Protein AF-A0A8T5JB22-F1 (afdb_monomer)

Sequence (188 aa):
MKCKRGAFFILYLILLVFAFGALDIMFWLNGQGKIQGALVNPGEVLKVSHSYDLFELREKVLIFESLNSVDGSYVFGTEEFTNSFREILIQKTSTDSLMNDFILEGIAIEGKPLDSVPDNLFESRLYSEDSFVLDNGNLLFSRGSIGKEIILPSGSLKKISFPVRASFEYSSDYSVTSDGINYFLEVL

Solvent-accessible surface area (backbone atoms only — not comparable to full-atom values): 10640 Å² total; per-residue (Å²): 130,72,69,63,59,54,55,54,50,52,54,50,49,51,54,50,52,51,51,52,52,51,47,51,51,50,50,48,56,59,40,55,76,59,64,71,58,54,70,45,39,65,66,63,58,54,48,53,54,52,52,48,56,53,45,54,55,50,49,54,51,47,50,53,58,21,50,66,68,36,61,87,81,36,59,86,85,37,70,68,29,52,53,51,29,50,53,45,37,47,52,53,45,68,67,34,63,68,54,34,49,62,59,59,57,48,30,17,60,97,84,36,75,60,95,66,83,60,95,52,43,54,54,69,49,34,52,29,71,90,37,56,44,82,53,98,74,26,47,35,35,40,43,37,72,48,26,33,52,43,76,30,54,34,77,51,90,88,50,94,67,68,71,44,74,46,71,47,76,46,67,52,38,37,38,37,39,66,82,86,85,53,78,47,81,44,79,109

Structure (mmCIF, N/CA/C/O backbone):
data_AF-A0A8T5JB22-F1
#
_entry.id   AF-A0A8T5JB22-F1
#
loop_
_atom_site.group_PDB
_atom_site.id
_atom_site.type_symbol
_atom_site.label_atom_id
_atom_site.label_alt_id
_atom_site.label_comp_id
_atom_site.label_asym_id
_atom_site.label_entity_id
_atom_site.label_seq_id
_atom_site.pdbx_PDB_ins_code
_atom_site.Cartn_x
_atom_site.Cartn_y
_atom_site.Cartn_z
_atom_site.occupancy
_atom_site.B_iso_or_equiv
_atom_site.auth_seq_id
_atom_site.auth_comp_id
_atom_site.auth_asym_id
_atom_site.auth_atom_id
_atom_site.pdbx_PDB_model_num
ATOM 1 N N . MET A 1 1 ? 47.284 -17.607 -74.154 1.00 52.88 1 MET A N 1
ATOM 2 C CA . MET A 1 1 ? 47.092 -16.703 -72.988 1.00 52.88 1 MET A CA 1
ATOM 3 C C . MET A 1 1 ? 45.625 -16.631 -72.504 1.00 52.88 1 MET A C 1
ATOM 5 O O . MET A 1 1 ? 45.200 -15.579 -72.043 1.00 52.88 1 MET A O 1
ATOM 9 N N . LYS A 1 2 ? 44.835 -17.722 -72.558 1.00 53.25 2 LYS A N 1
ATOM 10 C CA . LYS A 1 2 ? 43.399 -17.691 -72.189 1.00 53.25 2 LYS A CA 1
ATOM 11 C C . LYS A 1 2 ? 43.130 -17.983 -70.696 1.00 53.25 2 LYS A C 1
ATOM 13 O O . LYS A 1 2 ? 42.265 -17.342 -70.119 1.00 53.25 2 LYS A O 1
ATOM 18 N N . CYS A 1 3 ? 43.942 -18.816 -70.031 1.00 59.25 3 CYS A N 1
ATOM 19 C CA . CYS A 1 3 ? 43.785 -19.122 -68.594 1.00 59.25 3 CYS A CA 1
ATOM 20 C C . CYS A 1 3 ? 44.170 -17.979 -67.639 1.00 59.25 3 CYS A C 1
ATOM 22 O O . CYS A 1 3 ? 43.606 -17.879 -66.555 1.00 59.25 3 CYS A O 1
ATOM 24 N N . LYS A 1 4 ? 45.092 -17.084 -68.031 1.00 62.78 4 LYS A N 1
ATOM 25 C CA . LYS A 1 4 ? 45.544 -15.987 -67.152 1.00 62.78 4 LYS A CA 1
ATOM 26 C C . LYS A 1 4 ? 44.414 -14.995 -66.844 1.00 62.78 4 LYS A C 1
ATOM 28 O O . LYS A 1 4 ? 44.294 -14.555 -65.712 1.00 62.78 4 LYS A O 1
ATOM 33 N N . ARG A 1 5 ? 43.548 -14.698 -67.823 1.00 64.38 5 ARG A N 1
ATOM 34 C CA . ARG A 1 5 ? 42.413 -13.768 -67.653 1.00 64.38 5 ARG A CA 1
ATOM 35 C C . ARG A 1 5 ? 41.340 -14.310 -66.701 1.00 64.38 5 ARG A C 1
ATOM 37 O O . ARG A 1 5 ? 40.803 -13.544 -65.913 1.00 64.38 5 ARG A O 1
ATOM 44 N N . GLY A 1 6 ? 41.081 -15.620 -66.731 1.00 70.25 6 GLY A N 1
ATOM 45 C CA . GLY A 1 6 ? 40.154 -16.274 -65.800 1.00 70.25 6 GLY A CA 1
ATOM 46 C C . GLY A 1 6 ? 40.659 -16.262 -64.356 1.00 70.25 6 GLY A C 1
ATOM 47 O O . GLY A 1 6 ? 39.891 -15.973 -63.449 1.00 70.25 6 GLY A O 1
ATOM 48 N N . ALA A 1 7 ? 41.964 -16.472 -64.146 1.00 74.19 7 ALA A N 1
ATOM 49 C CA . ALA A 1 7 ? 42.571 -16.383 -62.816 1.00 74.19 7 ALA A CA 1
ATOM 50 C C . ALA A 1 7 ? 42.467 -14.967 -62.214 1.00 74.19 7 ALA A C 1
ATOM 52 O O . ALA A 1 7 ? 42.147 -14.827 -61.037 1.00 74.19 7 ALA A O 1
ATOM 53 N N . PHE A 1 8 ? 42.654 -13.917 -63.026 1.00 77.94 8 PHE A N 1
ATOM 54 C CA . PHE A 1 8 ? 42.431 -12.531 -62.589 1.00 77.94 8 PHE A CA 1
ATOM 55 C C . PHE A 1 8 ? 40.963 -12.249 -62.248 1.00 77.94 8 PHE A C 1
ATOM 57 O O . PHE A 1 8 ? 40.688 -11.558 -61.271 1.00 77.94 8 PHE A O 1
ATOM 64 N N . PHE A 1 9 ? 40.021 -12.802 -63.016 1.00 82.00 9 PHE A N 1
ATOM 65 C CA . PHE A 1 9 ? 38.594 -12.635 -62.743 1.00 82.00 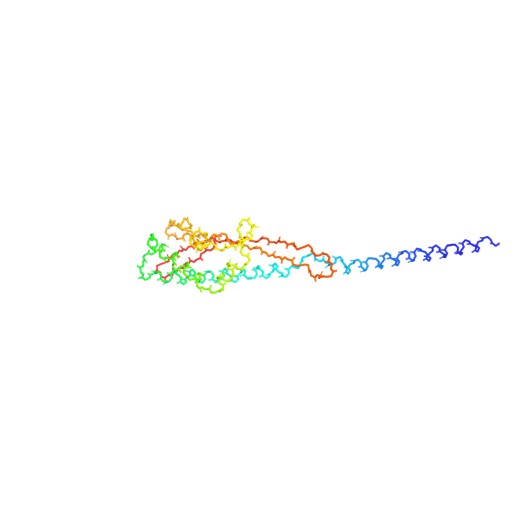9 PHE A CA 1
ATOM 66 C C . PHE A 1 9 ? 38.166 -13.339 -61.448 1.00 82.00 9 PHE A C 1
ATOM 68 O O . PHE A 1 9 ? 37.423 -12.767 -60.658 1.00 82.00 9 PHE A O 1
ATOM 75 N N . ILE A 1 10 ? 38.688 -14.542 -61.186 1.00 84.06 10 ILE A N 1
ATOM 76 C CA . ILE A 1 10 ? 38.443 -15.278 -59.936 1.00 84.06 10 ILE A CA 1
ATOM 77 C C . ILE A 1 10 ? 39.017 -14.513 -58.738 1.00 84.06 10 ILE A C 1
ATOM 79 O O . ILE A 1 10 ? 38.334 -14.368 -57.729 1.00 84.06 10 ILE A O 1
ATOM 83 N N . LEU A 1 11 ? 40.233 -13.969 -58.856 1.00 85.56 11 LEU A N 1
ATOM 84 C CA . LEU A 1 11 ? 40.838 -13.150 -57.801 1.00 85.56 11 LEU A CA 1
ATOM 85 C C . LEU A 1 11 ? 39.988 -11.905 -57.493 1.00 85.56 11 LEU A C 1
ATOM 87 O O . LEU A 1 11 ? 39.764 -11.575 -56.330 1.00 85.56 11 LEU A O 1
ATOM 91 N N . TYR A 1 12 ? 39.485 -11.237 -58.534 1.00 87.00 12 TYR A N 1
ATOM 92 C CA . TYR A 1 12 ? 38.610 -10.075 -58.390 1.00 87.00 12 TYR A CA 1
ATOM 93 C C . TYR A 1 12 ? 37.274 -10.439 -57.730 1.00 87.00 12 TYR A C 1
ATOM 95 O O . TYR A 1 12 ? 36.816 -9.732 -56.836 1.00 87.00 12 TYR A O 1
ATOM 103 N N . LEU A 1 13 ? 36.682 -11.572 -58.118 1.00 87.62 13 LEU A N 1
ATOM 104 C CA . LEU A 1 13 ? 35.447 -12.077 -57.523 1.00 87.62 13 LEU A CA 1
ATOM 105 C C . LEU A 1 13 ? 35.629 -12.386 -56.029 1.00 87.62 13 LEU A C 1
ATOM 107 O O . LEU A 1 13 ? 34.787 -12.006 -55.223 1.00 87.62 13 LEU A O 1
ATOM 111 N N . ILE A 1 14 ? 36.745 -13.016 -55.650 1.00 90.06 14 ILE A N 1
ATOM 112 C CA . ILE A 1 14 ? 37.074 -13.304 -54.247 1.00 90.06 14 ILE A CA 1
ATOM 113 C C . ILE A 1 14 ? 37.196 -12.001 -53.450 1.00 90.06 14 ILE A C 1
ATOM 115 O O . ILE A 1 14 ? 36.582 -11.877 -52.394 1.00 90.06 14 ILE A O 1
ATOM 119 N N . LEU A 1 15 ? 37.928 -11.008 -53.966 1.00 91.12 15 LEU A N 1
ATOM 120 C CA . LEU A 1 15 ? 38.064 -9.701 -53.311 1.00 91.12 15 LEU A CA 1
ATOM 121 C C . LEU A 1 15 ? 36.716 -8.999 -53.123 1.00 91.12 15 LEU A C 1
ATOM 123 O O . LEU A 1 15 ? 36.469 -8.408 -52.075 1.00 91.12 15 LEU A O 1
ATOM 127 N N . LEU A 1 16 ? 35.837 -9.093 -54.117 1.00 91.31 16 LEU A N 1
ATOM 128 C CA . LEU A 1 16 ? 34.505 -8.506 -54.071 1.00 91.31 16 LEU A CA 1
ATOM 129 C C . LEU A 1 16 ? 33.623 -9.210 -53.027 1.00 91.31 16 LEU A C 1
ATOM 131 O O . LEU A 1 16 ? 32.984 -8.536 -52.226 1.00 91.31 16 LEU A O 1
ATOM 135 N N . VAL A 1 17 ? 33.660 -10.544 -52.949 1.00 92.31 17 VAL A N 1
ATOM 136 C CA . VAL A 1 17 ? 32.965 -11.312 -51.898 1.00 92.31 17 VAL A CA 1
ATOM 137 C C . VAL A 1 17 ? 33.491 -10.959 -50.504 1.00 92.31 17 VAL A C 1
ATOM 139 O O . VAL A 1 17 ? 32.694 -10.755 -49.590 1.00 92.31 17 VAL A O 1
ATOM 142 N N . PHE A 1 18 ? 34.809 -10.811 -50.335 1.00 93.19 18 PHE A N 1
ATOM 143 C CA . PHE A 1 18 ? 35.391 -10.348 -49.071 1.00 93.19 18 PHE A CA 1
ATOM 144 C C . PHE A 1 18 ? 34.945 -8.926 -48.711 1.00 93.19 18 PHE A C 1
ATOM 146 O O . PHE A 1 18 ? 34.663 -8.662 -47.544 1.00 93.19 18 PHE A O 1
ATOM 153 N N . ALA A 1 19 ? 34.841 -8.023 -49.689 1.00 92.75 19 ALA A N 1
ATOM 154 C CA . ALA A 1 19 ? 34.368 -6.661 -49.460 1.00 92.75 19 ALA A CA 1
ATOM 155 C C . ALA A 1 19 ? 32.900 -6.629 -49.006 1.00 92.75 19 ALA A C 1
ATOM 157 O O . ALA A 1 19 ? 32.576 -5.922 -48.053 1.00 92.75 19 ALA A O 1
ATOM 158 N N . PHE A 1 20 ? 32.027 -7.429 -49.629 1.00 91.44 20 PHE A N 1
ATOM 159 C CA . PHE A 1 20 ? 30.631 -7.552 -49.199 1.00 91.44 20 PHE A CA 1
ATOM 160 C C . PHE A 1 20 ? 30.507 -8.203 -47.818 1.00 91.44 20 PHE A C 1
ATOM 162 O O . PHE A 1 20 ? 29.806 -7.670 -46.964 1.00 91.44 20 PHE A O 1
ATOM 169 N N . GLY A 1 21 ? 31.261 -9.273 -47.545 1.00 89.81 21 GLY A N 1
ATOM 170 C CA . GLY A 1 21 ? 31.279 -9.899 -46.219 1.00 89.81 21 GLY A CA 1
ATOM 171 C C . GLY A 1 21 ? 31.783 -8.959 -45.117 1.00 89.81 21 GLY A C 1
ATOM 172 O O . GLY A 1 21 ? 31.222 -8.925 -44.025 1.00 89.81 21 GLY A O 1
ATOM 173 N N . ALA A 1 22 ? 32.802 -8.142 -45.400 1.00 89.25 22 ALA A N 1
ATOM 174 C CA . ALA A 1 22 ? 33.297 -7.136 -44.462 1.00 89.25 22 ALA A CA 1
ATOM 175 C C . ALA A 1 22 ? 32.270 -6.021 -44.208 1.00 89.25 22 ALA A C 1
ATOM 177 O O . ALA A 1 22 ? 32.121 -5.581 -43.066 1.00 89.25 22 ALA A O 1
ATOM 178 N N . LEU A 1 23 ? 31.541 -5.588 -45.243 1.00 88.25 23 LEU A N 1
ATOM 179 C CA . LEU A 1 23 ? 30.443 -4.631 -45.100 1.00 88.25 23 LEU A CA 1
ATOM 180 C C . LEU A 1 23 ? 29.315 -5.200 -44.237 1.00 88.25 23 LEU A C 1
ATOM 182 O O . LEU A 1 23 ? 28.874 -4.510 -43.323 1.00 88.25 23 LEU A O 1
ATOM 186 N N . ASP A 1 24 ? 28.899 -6.449 -44.451 1.00 83.88 24 ASP A N 1
ATOM 187 C CA . ASP A 1 24 ? 27.852 -7.090 -43.645 1.00 83.88 24 ASP A CA 1
ATOM 188 C C . ASP A 1 24 ? 28.261 -7.227 -42.176 1.00 83.88 24 ASP A C 1
ATOM 190 O O . ASP A 1 24 ? 27.476 -6.907 -41.283 1.00 83.88 24 ASP A O 1
ATOM 194 N N . ILE A 1 25 ? 29.512 -7.613 -41.901 1.00 83.06 25 ILE A N 1
ATOM 195 C CA . ILE A 1 25 ? 30.049 -7.662 -40.533 1.00 83.06 25 ILE A CA 1
ATOM 196 C C . ILE A 1 25 ? 30.083 -6.256 -39.920 1.00 83.06 25 ILE A C 1
ATOM 198 O O . ILE A 1 25 ? 29.711 -6.082 -38.761 1.00 83.06 25 ILE A O 1
ATOM 202 N N . MET A 1 26 ? 30.477 -5.235 -40.684 1.00 82.56 26 MET A N 1
ATOM 203 C CA . MET A 1 26 ? 30.474 -3.845 -40.222 1.00 82.56 26 MET A CA 1
ATOM 204 C C . MET A 1 26 ? 29.053 -3.354 -39.920 1.00 82.56 26 MET A C 1
ATOM 206 O O . MET A 1 26 ? 28.835 -2.715 -38.889 1.00 82.56 26 MET A O 1
ATOM 210 N N . PHE A 1 27 ? 28.075 -3.672 -40.771 1.00 79.69 27 PHE A N 1
ATOM 211 C CA . PHE A 1 27 ? 26.665 -3.368 -40.535 1.00 79.69 27 PHE A CA 1
ATOM 212 C C . PHE A 1 27 ? 26.118 -4.121 -39.326 1.00 79.69 27 PHE A C 1
ATOM 214 O O . PHE A 1 27 ? 25.398 -3.525 -38.529 1.00 79.69 27 PHE A O 1
ATOM 221 N N . TRP A 1 28 ? 26.491 -5.385 -39.145 1.00 73.00 28 TRP A N 1
ATOM 222 C CA . TRP A 1 28 ? 26.080 -6.196 -38.005 1.00 73.00 28 TRP A CA 1
ATOM 223 C C . TRP A 1 28 ? 26.673 -5.680 -36.687 1.00 73.00 28 TRP A C 1
ATOM 225 O O . TRP A 1 28 ? 25.929 -5.475 -35.730 1.00 73.00 28 TRP A O 1
ATOM 235 N N . LEU A 1 29 ? 27.971 -5.358 -36.647 1.00 76.12 29 LEU A N 1
ATOM 236 C CA . LEU A 1 29 ? 28.637 -4.778 -35.471 1.00 76.12 29 LEU A CA 1
ATOM 237 C C . LEU A 1 29 ? 28.079 -3.389 -35.125 1.00 76.12 29 LEU A C 1
ATOM 239 O O . LEU A 1 29 ? 27.784 -3.095 -33.966 1.00 76.12 29 LEU A O 1
ATOM 243 N N . ASN A 1 30 ? 27.876 -2.537 -36.133 1.00 71.56 30 ASN A N 1
ATOM 244 C CA . ASN A 1 30 ? 27.291 -1.206 -35.946 1.00 71.56 30 ASN A CA 1
ATOM 245 C C . ASN A 1 30 ? 25.782 -1.282 -35.630 1.00 71.56 30 ASN A C 1
ATOM 247 O O . ASN A 1 30 ? 25.221 -0.378 -35.011 1.00 71.56 30 ASN A O 1
ATOM 251 N N . GLY A 1 31 ? 25.127 -2.366 -36.050 1.00 58.56 31 GLY A N 1
ATOM 252 C CA . GLY A 1 31 ? 23.745 -2.708 -35.746 1.00 58.56 31 GLY A CA 1
ATOM 253 C C . GLY A 1 31 ? 23.582 -3.151 -34.298 1.00 58.56 31 GLY A C 1
ATOM 254 O O . GLY A 1 31 ? 22.763 -2.573 -33.594 1.00 58.56 31 GLY A O 1
ATOM 255 N N . GLN A 1 32 ? 24.398 -4.085 -33.801 1.00 56.31 32 GLN A N 1
ATOM 256 C CA . GLN A 1 32 ? 24.327 -4.543 -32.408 1.00 56.31 32 GLN A CA 1
ATOM 257 C C . GLN A 1 32 ? 24.517 -3.398 -31.404 1.00 56.31 32 GLN A C 1
ATOM 259 O O . GLN A 1 32 ? 23.731 -3.280 -30.463 1.00 56.31 32 GLN A O 1
ATOM 264 N N . GLY A 1 33 ? 25.461 -2.484 -31.659 1.00 52.88 33 GLY A N 1
ATOM 265 C CA . GLY A 1 33 ? 25.654 -1.293 -30.821 1.00 52.88 33 GLY A CA 1
ATOM 266 C C . GLY A 1 33 ? 24.484 -0.295 -30.849 1.00 52.88 33 GLY A C 1
ATOM 267 O O . GLY A 1 33 ? 24.378 0.555 -29.970 1.00 52.88 33 GLY A O 1
ATOM 268 N N . LYS A 1 34 ? 23.586 -0.382 -31.842 1.00 51.84 34 LYS A N 1
ATOM 269 C CA . LYS A 1 34 ? 22.406 0.491 -31.995 1.00 51.84 34 LYS A CA 1
ATOM 270 C C . LYS A 1 34 ? 21.079 -0.196 -31.653 1.00 51.84 34 LYS A C 1
ATOM 272 O O . LYS A 1 34 ? 20.116 0.527 -31.398 1.00 51.84 34 LYS A O 1
ATOM 277 N N . ILE A 1 35 ? 21.028 -1.531 -31.673 1.00 48.91 35 ILE A N 1
ATOM 278 C CA . ILE A 1 35 ? 19.847 -2.371 -31.397 1.00 48.91 35 ILE A CA 1
ATOM 279 C C . ILE A 1 35 ? 19.707 -2.663 -29.893 1.00 48.91 35 ILE A C 1
ATOM 281 O O . ILE A 1 35 ? 18.599 -2.893 -29.427 1.00 48.91 35 ILE A O 1
ATOM 285 N N . GLN A 1 36 ? 20.772 -2.513 -29.094 1.00 47.88 36 GLN A N 1
ATOM 286 C CA . GLN A 1 36 ? 20.681 -2.473 -27.621 1.00 47.88 36 GLN A CA 1
ATOM 287 C C . GLN A 1 36 ? 20.032 -1.190 -27.065 1.00 47.88 36 GLN A C 1
ATOM 289 O O . GLN A 1 36 ? 20.094 -0.917 -25.868 1.00 47.88 36 GLN A O 1
ATOM 294 N N . GLY A 1 37 ? 19.394 -0.381 -27.913 1.00 51.28 37 GLY A N 1
ATOM 295 C CA . GLY A 1 37 ? 18.507 0.669 -27.444 1.00 51.28 37 GLY A CA 1
ATOM 296 C C . GLY A 1 37 ? 17.241 0.025 -26.907 1.00 51.28 37 GLY A C 1
ATOM 297 O O . GLY A 1 37 ? 16.265 -0.081 -27.643 1.00 51.28 37 GLY A O 1
ATOM 298 N N . ALA A 1 38 ? 17.245 -0.401 -25.642 1.00 52.69 38 ALA A N 1
ATOM 299 C CA . ALA A 1 38 ? 15.993 -0.539 -24.919 1.00 52.69 38 ALA A CA 1
ATOM 300 C C . ALA A 1 38 ? 15.226 0.772 -25.154 1.00 52.69 38 ALA A C 1
ATOM 302 O O . ALA A 1 38 ? 15.716 1.854 -24.815 1.00 52.69 38 ALA A O 1
ATOM 303 N N . LEU A 1 39 ? 14.073 0.685 -25.829 1.00 59.12 39 LEU A N 1
ATOM 304 C CA . LEU A 1 39 ? 13.223 1.840 -26.150 1.00 59.12 39 LEU A CA 1
ATOM 305 C C . LEU A 1 39 ? 12.835 2.620 -24.882 1.00 59.12 39 LEU A C 1
ATOM 307 O O . LEU A 1 39 ? 12.436 3.778 -24.953 1.00 59.12 39 LEU A O 1
ATOM 311 N N . VAL A 1 40 ? 12.997 1.969 -23.731 1.00 62.31 40 VAL A N 1
ATOM 312 C CA . VAL A 1 40 ? 12.509 2.345 -22.423 1.00 62.31 40 VAL A CA 1
ATOM 313 C C . VAL A 1 40 ? 13.559 1.958 -21.374 1.00 62.31 40 VAL A C 1
ATOM 315 O O . VAL A 1 40 ? 14.109 0.858 -21.442 1.00 62.31 40 VAL A O 1
ATOM 318 N N . ASN A 1 41 ? 13.869 2.842 -20.422 1.00 66.44 41 ASN A N 1
ATOM 319 C CA . ASN A 1 41 ? 14.793 2.539 -19.326 1.00 66.44 41 ASN A CA 1
ATOM 320 C C . ASN A 1 41 ? 14.117 1.634 -18.267 1.00 66.44 41 ASN A C 1
ATOM 322 O O . ASN A 1 41 ? 13.201 2.103 -17.590 1.00 66.44 41 ASN A O 1
ATOM 326 N N . PRO A 1 42 ? 14.567 0.377 -18.059 1.00 69.69 42 PRO A N 1
ATOM 327 C CA . PRO A 1 42 ? 13.972 -0.519 -17.062 1.00 69.69 42 PRO A CA 1
ATOM 328 C C . PRO A 1 42 ? 14.225 -0.068 -15.616 1.00 69.69 42 PRO A C 1
ATOM 330 O O . PRO A 1 42 ? 13.514 -0.495 -14.710 1.00 69.69 42 PRO A O 1
ATOM 333 N N . GLY A 1 43 ? 15.213 0.805 -15.383 1.00 74.56 43 GLY A N 1
ATOM 334 C CA . GLY A 1 43 ? 15.541 1.298 -14.047 1.00 74.56 43 GLY A CA 1
ATOM 335 C C . GLY A 1 43 ? 14.398 2.064 -13.382 1.00 74.56 43 GLY A C 1
ATOM 336 O O . GLY A 1 43 ? 14.233 1.957 -12.174 1.00 74.56 43 GLY A O 1
ATOM 337 N N . GLU A 1 44 ? 13.577 2.783 -14.150 1.00 74.19 44 GLU A N 1
ATOM 338 C CA . GLU A 1 44 ? 12.436 3.520 -13.589 1.00 74.19 44 GLU A CA 1
ATOM 339 C C . GLU A 1 44 ? 11.321 2.577 -13.111 1.00 74.19 44 GLU A C 1
ATOM 341 O O . GLU A 1 44 ? 10.741 2.804 -12.056 1.00 74.19 44 GLU A O 1
ATOM 346 N N . VAL A 1 45 ? 11.090 1.458 -13.807 1.00 77.38 45 VAL A N 1
ATOM 347 C CA . VAL A 1 45 ? 10.141 0.422 -13.357 1.00 77.38 45 VAL A CA 1
ATOM 348 C C . VAL A 1 45 ? 10.615 -0.224 -12.053 1.00 77.38 45 VAL A C 1
ATOM 350 O O . VAL A 1 45 ? 9.832 -0.400 -11.121 1.00 77.38 45 VAL A O 1
ATOM 353 N N . LEU A 1 46 ? 11.911 -0.541 -11.961 1.00 81.50 46 LEU A N 1
ATOM 354 C CA . LEU A 1 46 ? 12.497 -1.138 -10.758 1.00 81.50 46 LEU A CA 1
ATOM 355 C C . LEU A 1 46 ? 12.434 -0.199 -9.549 1.00 81.50 46 LEU A C 1
ATOM 357 O O . LEU A 1 46 ? 12.206 -0.664 -8.436 1.00 81.50 46 LEU A O 1
ATOM 361 N N . LYS A 1 47 ? 12.605 1.113 -9.755 1.00 83.19 47 LYS A N 1
ATOM 362 C CA . LYS A 1 47 ? 12.450 2.105 -8.684 1.00 83.19 47 LYS A CA 1
ATOM 363 C C . LYS A 1 47 ? 11.033 2.114 -8.129 1.00 83.19 47 LYS A C 1
ATOM 365 O O . LYS A 1 47 ? 10.886 2.057 -6.917 1.00 83.19 47 LYS A O 1
ATOM 370 N N . VAL A 1 48 ? 10.011 2.142 -8.990 1.00 81.38 48 VAL A N 1
ATOM 371 C CA . VAL A 1 48 ? 8.614 2.134 -8.525 1.00 81.38 48 VAL A CA 1
ATOM 372 C C . VAL A 1 48 ? 8.293 0.845 -7.775 1.00 81.38 48 VAL A C 1
ATOM 374 O O . VAL A 1 48 ? 7.697 0.913 -6.706 1.00 81.38 48 VAL A O 1
ATOM 377 N N . SER A 1 49 ? 8.759 -0.306 -8.271 1.00 82.62 49 SER A N 1
ATOM 378 C CA . SER A 1 49 ? 8.621 -1.579 -7.551 1.00 82.62 49 SER A CA 1
ATOM 379 C C . SER A 1 49 ? 9.262 -1.523 -6.162 1.00 82.62 49 SER A C 1
ATOM 381 O O . SER A 1 49 ? 8.642 -1.929 -5.190 1.00 82.62 49 SER A O 1
ATOM 383 N N . HIS A 1 50 ? 10.478 -0.985 -6.047 1.00 86.00 50 HIS A N 1
ATOM 384 C CA . HIS A 1 50 ? 11.152 -0.888 -4.755 1.00 86.00 50 HIS A CA 1
ATOM 385 C C . HIS A 1 50 ? 10.460 0.092 -3.798 1.00 86.00 50 HIS A C 1
ATOM 387 O O . HIS A 1 50 ? 10.323 -0.191 -2.610 1.00 86.00 50 HIS A O 1
ATOM 393 N N . SER A 1 51 ? 10.003 1.239 -4.308 1.00 86.94 51 SER A N 1
ATOM 394 C CA . SER A 1 51 ? 9.224 2.199 -3.523 1.00 86.94 51 SER A CA 1
ATOM 395 C C . SER A 1 51 ? 7.913 1.590 -3.028 1.00 86.94 51 SER A C 1
ATOM 397 O O . SER A 1 51 ? 7.505 1.872 -1.906 1.00 86.94 51 SER A O 1
ATOM 399 N N . TYR A 1 52 ? 7.287 0.728 -3.832 1.00 88.25 52 TYR A N 1
ATOM 400 C CA . TYR A 1 52 ? 6.095 -0.005 -3.429 1.00 88.25 52 TYR A CA 1
ATOM 401 C C . TYR A 1 52 ? 6.369 -0.986 -2.280 1.00 88.25 52 TYR A C 1
ATOM 403 O O . TYR A 1 52 ? 5.634 -0.984 -1.297 1.00 88.25 52 TYR A O 1
ATOM 411 N N . ASP A 1 53 ? 7.464 -1.748 -2.336 1.00 89.12 53 ASP A N 1
ATOM 412 C CA . ASP A 1 53 ? 7.839 -2.657 -1.242 1.00 89.12 53 ASP A CA 1
ATOM 413 C C . ASP A 1 53 ? 8.052 -1.894 0.081 1.00 89.12 53 ASP A C 1
ATOM 415 O O . ASP A 1 53 ? 7.640 -2.333 1.158 1.00 89.12 53 ASP A O 1
ATOM 419 N N . LEU A 1 54 ? 8.693 -0.721 0.010 1.00 90.62 54 LEU A N 1
ATOM 420 C CA . LEU A 1 54 ? 8.887 0.153 1.170 1.00 90.62 54 LEU A CA 1
ATOM 421 C C . LEU A 1 54 ? 7.558 0.702 1.699 1.00 90.62 54 LEU A C 1
ATOM 423 O O . LEU A 1 54 ? 7.365 0.763 2.917 1.00 90.62 54 LEU A O 1
ATOM 427 N N . PHE A 1 55 ? 6.652 1.073 0.795 1.00 92.25 55 PHE A N 1
ATOM 428 C CA . PHE A 1 55 ? 5.305 1.512 1.131 1.00 92.25 55 PHE A CA 1
ATOM 429 C C . PHE A 1 55 ? 4.525 0.413 1.863 1.00 92.25 55 PHE A C 1
ATOM 431 O O . PHE A 1 55 ? 4.017 0.674 2.950 1.00 92.25 55 PHE A O 1
ATOM 438 N N . GLU A 1 56 ? 4.502 -0.825 1.358 1.00 91.31 56 GLU A N 1
ATOM 439 C CA . GLU A 1 56 ? 3.801 -1.938 2.019 1.00 91.31 56 GLU A CA 1
ATOM 440 C C . GLU A 1 56 ? 4.345 -2.224 3.425 1.00 91.31 56 GLU A C 1
ATOM 442 O O . GLU A 1 56 ? 3.590 -2.506 4.359 1.00 91.31 56 GLU A O 1
ATOM 447 N N . LEU A 1 57 ? 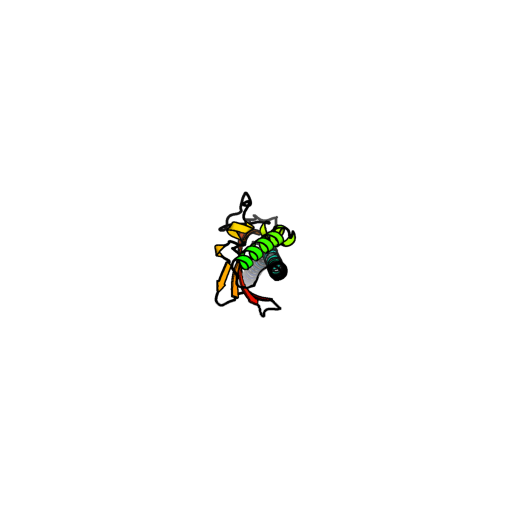5.669 -2.173 3.596 1.00 93.38 57 LEU A N 1
ATOM 448 C CA . LEU A 1 57 ? 6.286 -2.363 4.908 1.00 93.38 57 LEU A CA 1
ATOM 449 C C . LEU A 1 57 ? 5.866 -1.259 5.878 1.00 93.38 57 LEU A C 1
ATOM 451 O O . LEU A 1 57 ? 5.552 -1.546 7.037 1.00 93.38 57 LEU A O 1
ATOM 455 N N . ARG A 1 58 ? 5.842 -0.004 5.417 1.00 94.69 58 ARG A N 1
ATOM 456 C CA . ARG A 1 58 ? 5.423 1.129 6.244 1.00 94.69 58 ARG A CA 1
ATOM 457 C C . ARG A 1 58 ? 3.933 1.060 6.570 1.00 94.69 58 ARG A C 1
ATOM 459 O O . ARG A 1 58 ? 3.575 1.285 7.723 1.00 94.69 58 ARG A O 1
ATOM 466 N N . GLU A 1 59 ? 3.099 0.673 5.611 1.00 94.38 59 GLU A N 1
ATOM 467 C CA . GLU A 1 59 ? 1.662 0.456 5.789 1.00 94.38 59 GLU A CA 1
ATOM 468 C C . GLU A 1 59 ? 1.386 -0.553 6.908 1.00 94.38 59 GLU A C 1
ATOM 470 O O . GLU A 1 59 ? 0.668 -0.242 7.857 1.00 94.38 59 GLU A O 1
ATOM 475 N N . LYS A 1 60 ? 2.042 -1.720 6.874 1.00 94.81 60 LYS A N 1
ATOM 476 C CA . LYS A 1 60 ? 1.912 -2.748 7.922 1.00 94.81 60 LYS A CA 1
ATOM 477 C C . LYS A 1 60 ? 2.273 -2.211 9.305 1.00 94.81 60 LYS A C 1
ATOM 479 O O . LYS A 1 60 ? 1.571 -2.486 10.275 1.00 94.81 60 LYS A O 1
ATOM 484 N N . VAL A 1 61 ? 3.346 -1.425 9.406 1.00 94.88 61 VAL A N 1
ATOM 485 C CA . VAL A 1 61 ? 3.741 -0.788 10.673 1.00 94.88 61 VAL A CA 1
ATOM 486 C C . VAL A 1 61 ? 2.654 0.167 11.162 1.00 94.88 61 VAL A C 1
ATOM 488 O O . VAL A 1 61 ? 2.268 0.093 12.327 1.00 94.88 61 VAL A O 1
ATOM 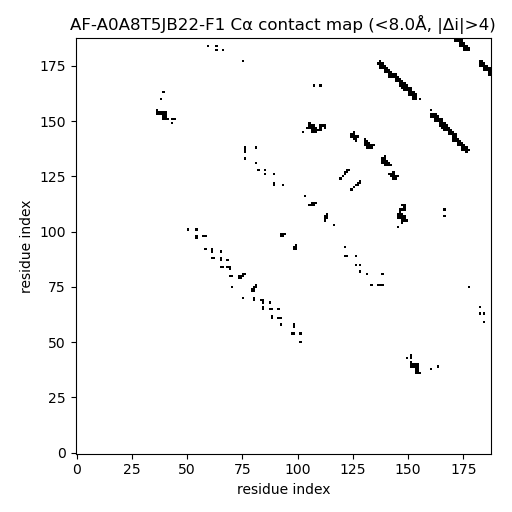491 N N . LEU A 1 62 ? 2.119 1.019 10.285 1.00 95.00 62 LEU A N 1
ATOM 492 C CA . LEU A 1 62 ? 1.057 1.957 10.652 1.00 95.00 62 LEU A CA 1
ATOM 493 C C . LEU A 1 62 ? -0.238 1.245 11.050 1.00 95.00 62 LEU A C 1
ATOM 495 O O . LEU A 1 62 ? -0.902 1.698 11.983 1.00 95.00 62 LEU A O 1
ATOM 499 N N . ILE A 1 63 ? -0.570 0.119 10.415 1.00 95.00 63 ILE A N 1
ATOM 500 C CA . ILE A 1 63 ? -1.690 -0.740 10.817 1.00 95.00 63 ILE A CA 1
ATOM 501 C C . ILE A 1 63 ? -1.500 -1.207 12.263 1.00 95.00 63 ILE A C 1
ATOM 503 O O . ILE A 1 63 ? -2.366 -0.955 13.100 1.00 95.00 63 ILE A O 1
ATOM 507 N N . PHE A 1 64 ? -0.350 -1.799 12.598 1.00 94.06 64 PHE A N 1
ATOM 508 C CA . PHE A 1 64 ? -0.071 -2.241 13.968 1.00 94.06 64 PHE A CA 1
ATOM 509 C C . PHE A 1 64 ? -0.087 -1.093 14.977 1.00 94.06 64 PHE A C 1
ATOM 511 O O . PHE A 1 64 ? -0.689 -1.202 16.045 1.00 94.06 64 PHE A O 1
ATOM 518 N N . GLU A 1 65 ? 0.546 0.031 14.645 1.00 94.19 65 GLU A N 1
ATOM 519 C CA . GLU A 1 65 ? 0.528 1.208 15.507 1.00 94.19 65 GLU A CA 1
ATOM 520 C C . GLU A 1 65 ? -0.894 1.746 15.710 1.00 94.19 65 GLU A C 1
ATOM 522 O O . GLU A 1 65 ? -1.188 2.311 16.765 1.00 94.19 65 GLU A O 1
ATOM 527 N N . SER A 1 66 ? -1.767 1.634 14.708 1.00 94.12 66 SER A N 1
ATOM 528 C CA . SER A 1 66 ? -3.163 2.073 14.788 1.00 94.12 66 SER A CA 1
ATOM 529 C C . SER A 1 66 ? -3.984 1.123 15.656 1.00 94.12 66 SER A C 1
ATOM 531 O O . SER A 1 66 ? -4.648 1.598 16.570 1.00 94.12 66 SER A O 1
ATOM 533 N N . LEU A 1 67 ? -3.845 -0.197 15.478 1.00 92.56 67 LEU A N 1
ATOM 534 C CA . LEU A 1 67 ? -4.488 -1.211 16.329 1.00 92.56 67 LEU A CA 1
ATOM 535 C C . LEU A 1 67 ? -4.134 -1.008 17.811 1.00 92.56 67 LEU A C 1
ATOM 537 O O . LEU A 1 67 ? -5.019 -0.886 18.656 1.00 92.56 67 LEU A O 1
ATOM 541 N N . ASN A 1 68 ? -2.844 -0.831 18.111 1.00 90.38 68 ASN A N 1
ATOM 542 C CA . ASN A 1 68 ? -2.364 -0.591 19.476 1.00 90.38 68 ASN A CA 1
ATOM 543 C C . ASN A 1 68 ? -2.863 0.734 20.080 1.00 90.38 68 ASN A C 1
ATOM 545 O O . ASN A 1 68 ? -2.870 0.890 21.298 1.00 90.38 68 ASN A O 1
ATOM 549 N N . SER A 1 69 ? -3.256 1.708 19.250 1.00 89.56 69 SER A N 1
ATOM 550 C CA . SER A 1 69 ? -3.789 2.990 19.736 1.00 89.56 69 SER A CA 1
ATOM 551 C C . SER A 1 69 ? -5.261 2.886 20.164 1.00 89.56 69 SER A C 1
ATOM 553 O O . SER A 1 69 ? -5.712 3.695 20.972 1.00 89.56 69 SER A O 1
ATOM 555 N N . VAL A 1 70 ? -6.000 1.898 19.644 1.00 89.31 70 VAL A N 1
ATOM 556 C CA . VAL A 1 70 ? -7.440 1.700 19.899 1.00 89.31 70 VAL A CA 1
ATOM 557 C C . VAL A 1 70 ? -7.693 0.727 21.052 1.00 89.31 70 VAL A C 1
ATOM 559 O O . VAL A 1 70 ? -8.648 0.916 21.804 1.00 89.31 70 VAL A O 1
ATOM 562 N N . ASP A 1 71 ? -6.817 -0.268 21.223 1.00 77.06 71 ASP A N 1
ATOM 563 C CA . ASP A 1 71 ? -6.946 -1.405 22.153 1.00 77.06 71 ASP A CA 1
ATOM 564 C C . ASP A 1 71 ? -7.265 -1.019 23.615 1.00 77.06 71 ASP A C 1
ATOM 566 O O . ASP A 1 71 ? -7.935 -1.747 24.340 1.00 77.06 71 ASP A O 1
ATOM 570 N N . GLY A 1 72 ? -6.840 0.170 24.059 1.00 73.56 72 GLY A N 1
ATOM 571 C CA . GLY A 1 72 ? -7.124 0.672 25.411 1.00 73.56 72 GLY A CA 1
ATOM 572 C C . GLY A 1 72 ? -8.492 1.343 25.595 1.00 73.56 72 GLY A C 1
ATOM 573 O O . GLY A 1 72 ? -8.912 1.553 26.733 1.00 73.56 72 GLY A O 1
ATOM 574 N N . SER A 1 73 ? -9.168 1.705 24.503 1.00 81.81 73 SER A N 1
ATOM 575 C CA . SER A 1 73 ? -10.399 2.512 24.523 1.00 81.81 73 SER A CA 1
ATOM 576 C C . SER A 1 73 ? -11.631 1.743 24.044 1.00 81.81 73 SER A C 1
ATOM 578 O O . SER A 1 73 ? -12.740 2.074 24.461 1.00 81.81 73 SER A O 1
ATOM 580 N N . TYR A 1 74 ? -11.452 0.718 23.204 1.00 85.81 74 TYR A N 1
ATOM 581 C CA . TYR A 1 74 ? -12.548 -0.031 22.586 1.00 85.81 74 TYR A CA 1
ATOM 582 C C . TYR A 1 74 ? -12.247 -1.528 22.529 1.00 85.81 74 TYR A C 1
ATOM 584 O O . TYR A 1 74 ? -11.094 -1.943 22.467 1.00 85.81 74 TYR A O 1
ATOM 592 N N . VAL A 1 75 ? -13.298 -2.348 22.520 1.00 86.31 75 VAL A N 1
ATOM 593 C CA . VAL A 1 75 ? -13.171 -3.811 22.474 1.00 86.31 75 VAL A CA 1
ATOM 594 C C . VAL A 1 75 ? -13.032 -4.284 21.029 1.00 86.31 75 VAL A C 1
ATOM 596 O O . VAL A 1 75 ? -13.891 -3.983 20.198 1.00 86.31 75 VAL A O 1
ATOM 599 N N . PHE A 1 76 ? -11.983 -5.057 20.737 1.00 88.12 76 PHE A N 1
ATOM 600 C CA . PHE A 1 76 ? -11.784 -5.682 19.429 1.00 88.12 76 PHE A CA 1
ATOM 601 C C . PHE A 1 76 ? -13.010 -6.507 18.999 1.00 88.12 76 PHE A C 1
ATOM 603 O O . PHE A 1 76 ? -13.619 -7.207 19.808 1.00 88.12 76 PHE A O 1
ATOM 610 N N . GLY A 1 77 ? -13.374 -6.427 17.717 1.00 85.38 77 GLY A N 1
ATOM 611 C CA . GLY A 1 77 ? -14.564 -7.093 17.174 1.00 85.38 77 GLY A CA 1
ATOM 612 C C . GLY A 1 77 ? -15.871 -6.308 17.334 1.00 85.38 77 GLY A C 1
ATOM 613 O O . GLY A 1 77 ? -16.941 -6.849 17.061 1.00 85.38 77 GLY A O 1
ATOM 614 N N . THR A 1 78 ? -15.805 -5.046 17.765 1.00 89.62 78 THR A N 1
ATOM 615 C CA . THR A 1 78 ? -16.948 -4.123 17.768 1.00 89.62 78 THR A CA 1
ATOM 616 C C . THR A 1 78 ? -16.877 -3.140 16.599 1.00 89.62 78 THR A C 1
ATOM 618 O O . THR A 1 78 ? -15.807 -2.851 16.055 1.00 89.62 78 THR A O 1
ATOM 621 N N . GLU A 1 79 ? -18.030 -2.598 16.215 1.00 90.25 79 GLU A N 1
ATOM 622 C CA . GLU A 1 79 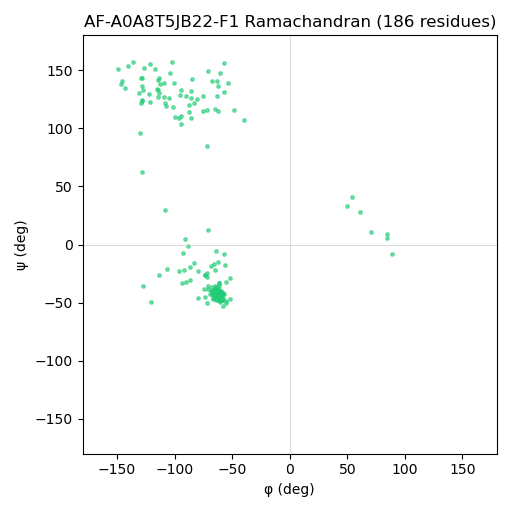? -18.121 -1.551 15.191 1.00 90.25 79 GLU A CA 1
ATOM 623 C C . GLU A 1 79 ? -17.395 -0.270 15.637 1.00 90.25 79 GLU A C 1
ATOM 625 O O . GLU A 1 79 ? -16.641 0.319 14.870 1.00 90.25 79 GLU A O 1
ATOM 630 N N . GLU A 1 80 ? -17.520 0.101 16.916 1.00 91.75 80 GLU A N 1
ATOM 631 C CA . GLU A 1 80 ? -16.829 1.253 17.512 1.00 91.75 80 GLU A CA 1
ATOM 632 C C . GLU A 1 80 ? -15.302 1.123 17.416 1.00 91.75 80 GLU A C 1
ATOM 634 O O . GLU A 1 80 ? -14.622 2.074 17.024 1.00 91.75 80 GLU A O 1
ATOM 639 N N . PHE A 1 81 ? -14.763 -0.068 17.709 1.00 92.88 81 PHE A N 1
ATOM 640 C CA . PHE A 1 81 ? -13.342 -0.362 17.516 1.00 92.88 81 PHE A CA 1
ATOM 641 C C . PHE A 1 81 ? -12.935 -0.193 16.051 1.00 92.88 81 PHE A C 1
ATOM 643 O O . PHE A 1 81 ? -11.921 0.438 15.765 1.00 92.88 81 PHE A O 1
ATOM 650 N N . THR A 1 82 ? -13.729 -0.736 15.127 1.00 93.19 82 THR A N 1
ATOM 651 C CA . THR A 1 82 ? -13.433 -0.715 13.687 1.00 93.19 82 THR A CA 1
ATOM 652 C C . THR A 1 82 ? -13.398 0.713 13.147 1.00 93.19 82 THR A C 1
ATOM 654 O O . THR A 1 82 ? -12.448 1.093 12.461 1.00 93.19 82 THR A O 1
ATOM 657 N N . ASN A 1 83 ? -14.377 1.533 13.532 1.00 93.94 83 ASN A N 1
ATOM 658 C CA . ASN A 1 83 ? -14.458 2.934 13.132 1.00 93.94 83 ASN A CA 1
ATOM 659 C C . ASN A 1 83 ? -13.293 3.749 13.703 1.00 93.94 83 ASN A C 1
ATOM 661 O O . ASN A 1 83 ? -12.629 4.475 12.963 1.00 93.94 83 ASN A O 1
ATOM 665 N N . SER A 1 84 ? -12.975 3.567 14.989 1.00 94.44 84 SER A N 1
ATOM 666 C CA . SER A 1 84 ? -11.843 4.255 15.620 1.00 94.44 84 SER A CA 1
ATOM 667 C C . SER A 1 84 ? -10.499 3.835 15.012 1.00 94.44 84 SER A C 1
ATOM 669 O O . SER A 1 84 ? -9.651 4.681 14.725 1.00 94.44 84 SER A O 1
ATOM 671 N N . PHE A 1 85 ? -10.314 2.540 14.742 1.00 95.06 85 PHE A N 1
ATOM 672 C CA . PHE A 1 85 ? -9.132 2.022 14.055 1.00 95.06 85 PHE A CA 1
ATOM 673 C C . PHE A 1 85 ? -8.961 2.644 12.674 1.00 95.06 85 PHE A C 1
ATOM 675 O O . PHE A 1 85 ? -7.873 3.130 12.357 1.00 95.06 85 PHE A O 1
ATOM 682 N N . ARG A 1 86 ? -10.034 2.680 11.880 1.00 95.31 86 ARG A N 1
ATOM 683 C CA . ARG A 1 86 ? -10.035 3.286 10.550 1.00 95.31 86 ARG A CA 1
ATOM 684 C C . ARG A 1 86 ? -9.649 4.765 10.605 1.00 95.31 86 ARG A C 1
ATOM 686 O O . ARG A 1 86 ? -8.779 5.187 9.846 1.00 95.31 86 ARG A O 1
ATOM 693 N N . GLU A 1 87 ? -10.247 5.544 11.503 1.00 94.94 87 GLU A N 1
ATOM 694 C CA . GLU A 1 87 ? -9.934 6.972 11.655 1.00 94.94 87 GLU A CA 1
ATOM 695 C C . GLU A 1 87 ? -8.460 7.206 12.011 1.00 94.94 87 GLU A C 1
ATOM 697 O O . GLU A 1 87 ? -7.787 8.026 11.380 1.00 94.94 87 GLU A O 1
ATOM 702 N N . ILE A 1 88 ? -7.926 6.443 12.971 1.00 95.25 88 ILE A N 1
ATOM 703 C CA . ILE A 1 88 ? -6.518 6.554 13.374 1.00 95.25 88 ILE A CA 1
ATOM 704 C C . ILE A 1 88 ? -5.589 6.132 12.232 1.00 95.25 88 ILE A C 1
ATOM 706 O O . ILE A 1 88 ? -4.582 6.801 11.988 1.00 95.25 88 ILE A O 1
ATOM 710 N N . LEU A 1 89 ? -5.921 5.062 11.508 1.00 95.75 89 LEU A N 1
ATOM 711 C CA . LEU A 1 89 ? -5.132 4.597 10.369 1.00 95.75 89 LEU A CA 1
ATOM 712 C C . LEU A 1 89 ? -5.071 5.657 9.263 1.00 95.75 89 LEU A C 1
ATOM 714 O O . LEU A 1 89 ? -3.991 5.945 8.740 1.00 95.75 89 LEU A O 1
ATOM 718 N N . ILE A 1 90 ? -6.207 6.281 8.943 1.00 95.12 90 ILE A N 1
ATOM 719 C CA . ILE A 1 90 ? -6.298 7.373 7.965 1.00 95.12 90 ILE A CA 1
ATOM 720 C C . ILE A 1 90 ? -5.466 8.573 8.423 1.00 95.12 90 ILE A C 1
ATOM 722 O O . ILE A 1 90 ? -4.671 9.113 7.646 1.00 95.12 90 ILE A O 1
ATOM 726 N N . GLN A 1 91 ? -5.591 8.967 9.691 1.00 94.75 91 GLN A N 1
ATOM 727 C CA . GLN A 1 91 ? -4.821 10.072 10.252 1.00 94.75 91 GLN A CA 1
ATOM 728 C C . GLN A 1 91 ? -3.313 9.797 10.183 1.00 94.75 91 GLN A C 1
ATOM 730 O O . GLN A 1 91 ? -2.549 10.644 9.720 1.00 94.75 91 GLN A O 1
ATOM 735 N N . LYS A 1 92 ? -2.862 8.612 10.603 1.00 94.88 92 LYS A N 1
ATOM 736 C CA . LYS A 1 92 ? -1.440 8.245 10.563 1.00 94.88 92 LYS A CA 1
ATOM 737 C C . LYS A 1 92 ? -0.910 8.150 9.137 1.00 94.88 92 LYS A C 1
ATOM 739 O O . LYS A 1 92 ? 0.175 8.651 8.866 1.00 94.88 92 LYS A O 1
ATOM 744 N N . THR A 1 93 ? -1.682 7.583 8.213 1.00 93.25 93 THR A N 1
ATOM 745 C CA . THR A 1 93 ? -1.267 7.464 6.805 1.00 93.25 93 THR A CA 1
ATOM 746 C C . THR A 1 93 ? -1.157 8.830 6.126 1.00 93.25 93 THR A C 1
ATOM 748 O O . THR A 1 93 ? -0.210 9.068 5.385 1.00 93.25 93 THR A O 1
ATOM 751 N N . SER A 1 94 ? -2.098 9.742 6.383 1.00 91.50 94 SER A N 1
ATOM 752 C CA . SER A 1 94 ? -2.098 11.084 5.778 1.00 91.50 94 SER A CA 1
ATOM 753 C C . SER A 1 94 ? -1.038 12.021 6.369 1.00 91.50 94 SER A C 1
ATOM 755 O O . SER A 1 94 ? -0.579 12.941 5.690 1.00 91.50 94 SER A O 1
ATOM 757 N N . THR A 1 95 ? -0.633 11.795 7.622 1.00 93.00 95 THR A N 1
ATOM 758 C CA . THR A 1 95 ? 0.393 12.602 8.306 1.00 93.00 95 THR A CA 1
ATOM 759 C C . THR A 1 95 ? 1.811 12.057 8.146 1.00 93.00 95 THR A C 1
ATOM 761 O O . THR A 1 95 ? 2.767 12.823 8.280 1.00 93.00 95 THR A O 1
ATOM 764 N N . ASP A 1 96 ? 1.974 10.769 7.832 1.00 94.06 96 ASP A N 1
ATOM 765 C CA . ASP A 1 96 ? 3.272 10.184 7.505 1.00 94.06 96 ASP A CA 1
ATOM 766 C C . ASP A 1 96 ? 3.741 10.668 6.127 1.00 94.06 96 ASP A C 1
ATOM 768 O O . ASP A 1 96 ? 3.126 10.383 5.099 1.00 94.06 96 ASP A O 1
ATOM 772 N N . SER A 1 97 ? 4.847 11.416 6.104 1.00 91.06 97 SER A N 1
ATOM 773 C CA . SER A 1 97 ? 5.345 12.032 4.873 1.00 91.06 97 SER A CA 1
ATOM 774 C C . SER A 1 97 ? 5.723 11.004 3.811 1.00 91.06 97 SER A C 1
ATOM 776 O O . SER A 1 97 ? 5.461 11.236 2.642 1.00 91.06 97 SER A O 1
ATOM 778 N N . LEU A 1 98 ? 6.300 9.857 4.191 1.00 89.19 98 LEU A N 1
ATOM 779 C CA . LEU A 1 98 ? 6.730 8.845 3.221 1.00 89.19 98 LEU A CA 1
ATOM 780 C C . LEU A 1 98 ? 5.528 8.186 2.548 1.00 89.19 98 LEU A C 1
ATOM 782 O O . LEU A 1 98 ? 5.528 7.991 1.333 1.00 89.19 98 LEU A O 1
ATOM 786 N N . MET A 1 99 ? 4.502 7.866 3.336 1.00 90.56 99 MET A N 1
ATOM 787 C CA . MET A 1 99 ? 3.256 7.307 2.820 1.00 90.56 99 MET A CA 1
ATOM 788 C C . MET A 1 99 ? 2.541 8.304 1.919 1.00 90.56 99 MET A C 1
ATOM 790 O O . MET A 1 99 ? 2.132 7.953 0.814 1.00 90.56 99 MET A O 1
ATOM 794 N N . ASN A 1 100 ? 2.408 9.547 2.380 1.00 90.19 100 ASN A N 1
ATOM 795 C CA . ASN A 1 100 ? 1.696 10.582 1.648 1.00 90.19 100 ASN A CA 1
ATOM 796 C C . ASN A 1 100 ? 2.411 10.929 0.334 1.00 90.19 100 ASN A C 1
ATOM 798 O O . ASN A 1 100 ? 1.783 10.925 -0.724 1.00 90.19 100 ASN A O 1
ATOM 802 N N . ASP A 1 101 ? 3.733 11.114 0.369 1.00 90.06 101 ASP A N 1
ATOM 803 C CA . ASP A 1 101 ? 4.539 11.360 -0.829 1.00 90.06 101 ASP A CA 1
ATOM 804 C C . ASP A 1 101 ? 4.391 10.203 -1.821 1.00 90.06 101 ASP A C 1
ATOM 806 O O . ASP A 1 101 ? 4.070 10.432 -2.990 1.00 90.06 101 ASP A O 1
ATO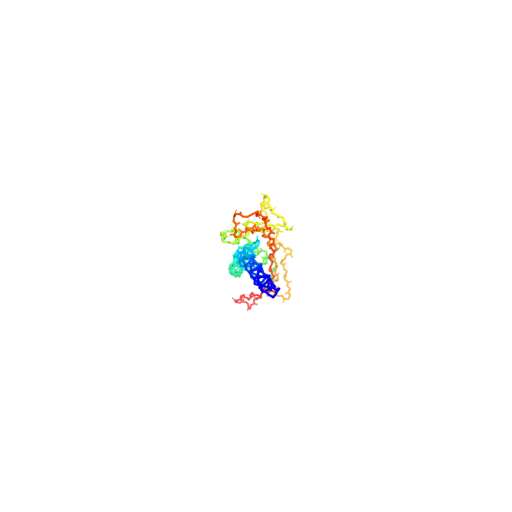M 810 N N . PHE A 1 102 ? 4.515 8.953 -1.346 1.00 89.31 102 PHE A N 1
ATOM 811 C CA . PHE A 1 102 ? 4.314 7.795 -2.209 1.00 89.31 102 PHE A CA 1
ATOM 812 C C . PHE A 1 102 ? 2.905 7.757 -2.783 1.00 89.31 102 PHE A C 1
ATOM 814 O O . PHE A 1 102 ? 2.786 7.432 -3.949 1.00 89.31 102 PHE A O 1
ATOM 821 N N . ILE A 1 103 ? 1.841 8.075 -2.040 1.00 89.19 103 ILE A N 1
ATOM 822 C CA . ILE A 1 103 ? 0.447 8.027 -2.526 1.00 89.1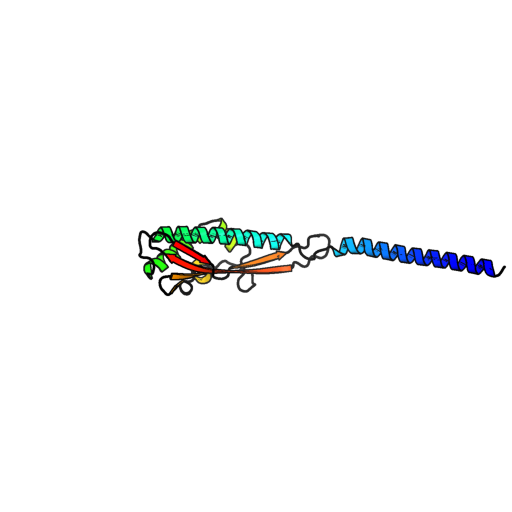9 103 ILE A CA 1
ATOM 823 C C . ILE A 1 103 ? 0.156 9.141 -3.537 1.00 89.19 103 ILE A C 1
ATOM 825 O O . ILE A 1 103 ? -0.520 8.889 -4.538 1.00 89.19 103 ILE A O 1
ATOM 829 N N . LEU A 1 104 ? 0.692 10.343 -3.333 1.00 88.12 104 LEU A N 1
ATOM 830 C CA . LEU A 1 104 ? 0.391 11.509 -4.166 1.00 88.12 104 LEU A CA 1
ATOM 831 C C . LEU A 1 104 ? 1.282 11.618 -5.410 1.00 88.12 104 LEU A C 1
ATOM 833 O O . LEU A 1 104 ? 0.826 12.101 -6.448 1.00 88.12 104 LEU A O 1
ATOM 837 N N . GLU A 1 105 ? 2.529 11.144 -5.355 1.00 87.31 105 GLU A N 1
ATOM 838 C CA . GLU A 1 105 ? 3.474 11.274 -6.469 1.00 87.31 105 GLU A CA 1
ATOM 839 C C . GLU A 1 105 ? 3.014 10.477 -7.698 1.00 87.31 105 GLU A C 1
ATOM 841 O O . GLU A 1 105 ? 2.901 9.255 -7.654 1.00 87.31 105 GLU A O 1
ATOM 846 N N . GLY A 1 106 ? 2.735 11.151 -8.817 1.00 80.94 106 GLY A N 1
ATOM 847 C CA . GLY A 1 106 ? 2.317 10.477 -10.054 1.00 80.94 106 GLY A CA 1
ATOM 848 C C . GLY A 1 106 ? 1.012 9.688 -9.912 1.00 80.94 106 GLY A C 1
ATOM 849 O O . GLY A 1 106 ? 0.833 8.676 -10.591 1.00 80.94 106 GLY A O 1
ATOM 850 N N . ILE A 1 107 ? 0.127 10.109 -8.999 1.00 87.38 107 ILE A N 1
ATOM 851 C CA . ILE A 1 107 ? -1.149 9.439 -8.757 1.00 87.38 107 ILE A CA 1
ATOM 852 C C . ILE A 1 107 ? -1.986 9.366 -10.040 1.00 87.38 107 ILE A C 1
ATOM 854 O O . ILE A 1 107 ? -2.190 10.353 -10.753 1.00 87.38 107 ILE A O 1
ATOM 858 N N . ALA A 1 108 ? -2.485 8.169 -10.316 1.00 85.00 108 ALA A N 1
ATOM 859 C CA . ALA A 1 108 ? -3.396 7.892 -11.406 1.00 85.00 108 ALA A CA 1
ATOM 860 C C . ALA A 1 108 ? -4.617 7.140 -10.876 1.00 85.00 108 ALA A C 1
ATOM 862 O O . ALA A 1 108 ? -4.506 6.292 -9.994 1.00 85.00 108 ALA A O 1
ATOM 863 N N . ILE A 1 109 ? -5.786 7.443 -11.426 1.00 79.50 109 ILE A N 1
ATOM 864 C CA . ILE A 1 109 ? -7.020 6.703 -11.165 1.00 79.50 109 ILE A CA 1
ATOM 865 C C . ILE A 1 109 ? -7.540 6.210 -12.507 1.00 79.50 109 ILE A C 1
ATOM 867 O O . ILE A 1 109 ? -7.636 6.988 -13.457 1.00 79.50 109 ILE A O 1
ATOM 871 N N . GLU A 1 110 ? -7.841 4.912 -12.592 1.00 75.06 110 GLU A N 1
ATOM 872 C CA . GLU A 1 110 ? -8.346 4.273 -13.817 1.00 75.06 110 GLU A CA 1
ATOM 873 C C . GLU A 1 110 ? -7.419 4.533 -15.025 1.00 75.06 110 GLU A C 1
ATOM 875 O O . GLU A 1 110 ? -7.856 4.851 -16.135 1.00 75.06 110 GLU A O 1
ATOM 880 N N . GLY A 1 111 ? -6.104 4.467 -14.784 1.00 70.06 111 GLY A N 1
ATOM 881 C CA . GLY A 1 111 ? -5.069 4.700 -15.794 1.00 70.06 111 GLY A CA 1
ATOM 882 C C . GLY A 1 111 ? -4.927 6.150 -16.271 1.00 70.06 111 GLY A C 1
ATOM 883 O O . GLY A 1 111 ? -4.231 6.385 -17.259 1.00 70.06 111 GLY A O 1
ATOM 884 N N . LYS A 1 112 ? -5.566 7.125 -15.611 1.00 77.88 112 LYS A N 1
ATOM 885 C CA . LYS A 1 112 ? -5.441 8.551 -15.946 1.00 77.88 112 LYS A CA 1
ATOM 886 C C . LYS A 1 112 ? -4.784 9.330 -14.809 1.00 77.88 112 LYS A C 1
ATOM 888 O O . LYS A 1 112 ? -5.208 9.167 -13.664 1.00 77.88 112 LYS A O 1
ATOM 893 N N . PRO A 1 113 ? -3.801 10.198 -15.102 1.00 80.88 113 PRO A N 1
ATOM 894 C CA . PRO A 1 113 ? -3.245 11.088 -14.096 1.00 80.88 113 PRO A CA 1
ATOM 895 C C . PRO A 1 113 ? -4.338 12.037 -13.598 1.00 80.88 113 PRO A C 1
ATOM 897 O O . PRO A 1 113 ? -5.180 12.496 -14.375 1.00 80.88 113 PRO A O 1
ATOM 900 N N . LEU A 1 114 ? -4.336 12.314 -12.299 1.00 81.50 114 LEU A N 1
ATOM 901 C CA . LEU A 1 114 ? -5.243 13.293 -11.708 1.00 81.50 114 LEU A CA 1
ATOM 902 C C . LEU A 1 114 ? -4.652 14.698 -11.810 1.00 81.50 114 LEU A C 1
ATOM 904 O O . LEU A 1 114 ? -3.518 14.929 -11.397 1.00 81.50 114 LEU A O 1
ATOM 908 N N . ASP A 1 115 ? -5.465 15.647 -12.270 1.00 77.38 115 ASP A N 1
ATOM 909 C CA . ASP A 1 115 ? -5.115 17.073 -12.242 1.00 77.38 115 ASP A CA 1
ATOM 910 C C . ASP A 1 115 ? -5.197 17.659 -10.819 1.00 77.38 115 ASP A C 1
ATOM 912 O O . ASP A 1 115 ? -4.513 18.628 -10.493 1.00 77.38 115 ASP A O 1
ATOM 916 N N . SER A 1 116 ? -6.032 17.069 -9.959 1.00 82.31 116 SER A N 1
ATOM 917 C CA . SER A 1 116 ? -6.214 17.472 -8.564 1.00 82.31 116 SER A CA 1
ATOM 918 C C . SER A 1 116 ? -6.510 16.267 -7.680 1.00 82.31 116 SER A C 1
ATOM 920 O O . SER A 1 116 ? -7.322 15.412 -8.039 1.00 82.31 116 SER A O 1
ATOM 922 N N . VAL A 1 117 ? -5.893 16.233 -6.502 1.00 82.19 117 VAL A N 1
ATOM 923 C CA . VAL A 1 117 ? -6.134 15.203 -5.488 1.00 82.19 117 VAL A CA 1
ATOM 924 C C . VAL A 1 117 ? -7.486 15.480 -4.818 1.00 82.19 117 VAL A C 1
ATOM 926 O O . VAL A 1 117 ? -7.699 16.605 -4.372 1.00 82.19 117 VAL A O 1
ATOM 929 N N . PRO A 1 118 ? -8.410 14.505 -4.743 1.00 82.50 118 PRO A N 1
ATOM 930 C CA . PRO A 1 118 ? -9.657 14.674 -4.003 1.00 82.50 118 PRO A CA 1
ATOM 931 C C . PRO A 1 118 ? -9.390 14.909 -2.511 1.00 82.50 118 PRO A C 1
ATOM 933 O O . PRO A 1 118 ? -8.616 14.160 -1.915 1.00 82.50 118 PRO A O 1
ATOM 936 N N . ASP A 1 119 ? -10.091 15.867 -1.898 1.00 80.06 119 ASP A N 1
ATOM 937 C CA . ASP A 1 119 ? -9.920 16.215 -0.475 1.00 80.06 119 ASP A CA 1
ATOM 938 C C . ASP A 1 119 ? -10.091 15.001 0.462 1.00 80.06 119 ASP A C 1
ATOM 940 O O . ASP A 1 119 ? -9.389 14.878 1.461 1.00 80.06 119 ASP A O 1
ATOM 944 N N . ASN A 1 120 ? -10.947 14.044 0.083 1.00 87.00 120 ASN A N 1
ATOM 945 C CA . ASN A 1 120 ? -11.245 12.845 0.874 1.00 87.00 120 ASN A CA 1
ATOM 946 C C . ASN A 1 120 ? -10.637 11.568 0.268 1.00 87.00 120 ASN A C 1
ATOM 948 O O . ASN A 1 120 ? -11.224 10.491 0.397 1.00 87.00 120 ASN A O 1
ATOM 952 N N . LEU A 1 121 ? -9.501 11.651 -0.438 1.00 89.94 121 LEU A N 1
ATOM 953 C CA . LEU A 1 121 ? -8.871 10.489 -1.088 1.00 89.94 121 LEU A CA 1
ATOM 954 C C . LEU A 1 121 ? -8.684 9.311 -0.113 1.00 89.94 121 LEU A C 1
ATOM 956 O O . LEU A 1 121 ? -9.039 8.176 -0.429 1.00 89.94 121 LEU A O 1
ATOM 960 N N . PHE A 1 122 ? -8.167 9.585 1.084 1.00 91.12 122 PHE A N 1
ATOM 961 C CA . PHE A 1 122 ? -7.896 8.550 2.079 1.00 91.12 122 PHE A CA 1
ATOM 962 C C . PHE A 1 122 ? -9.181 7.898 2.598 1.00 91.12 122 PHE A C 1
ATOM 964 O O . PHE A 1 122 ? -9.273 6.677 2.623 1.00 91.12 122 PHE A O 1
ATOM 971 N N . GLU A 1 123 ? -10.187 8.699 2.949 1.00 91.38 123 GLU A N 1
ATOM 972 C CA . GLU A 1 123 ? -11.438 8.216 3.544 1.00 91.38 123 GLU A CA 1
ATOM 973 C C . GLU A 1 123 ? -12.370 7.537 2.540 1.00 91.38 123 GLU A C 1
ATOM 975 O O . GLU A 1 123 ? -13.034 6.566 2.883 1.00 91.38 123 GLU A O 1
ATOM 980 N N . SER A 1 124 ? -12.454 8.058 1.315 1.00 87.38 124 SER A N 1
ATOM 981 C CA . SER A 1 124 ? -13.453 7.620 0.331 1.00 87.38 124 SER A CA 1
ATOM 982 C C . SER A 1 124 ? -12.937 6.570 -0.649 1.00 87.38 124 SER A C 1
ATOM 984 O O . SER A 1 124 ? -13.740 5.853 -1.244 1.00 87.38 124 SER A O 1
ATOM 986 N N . ARG A 1 125 ? -11.616 6.491 -0.860 1.00 87.88 125 ARG A N 1
ATOM 987 C CA . ARG A 1 125 ? -11.014 5.590 -1.853 1.00 87.88 125 ARG A CA 1
ATOM 988 C C . ARG A 1 125 ? -10.048 4.591 -1.239 1.00 87.88 125 ARG A C 1
ATOM 990 O O . ARG A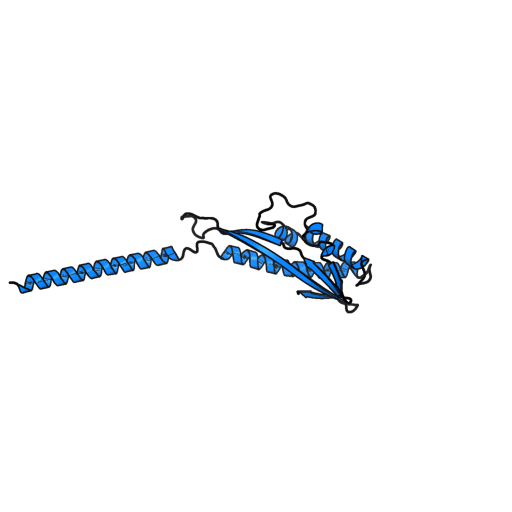 1 125 ? -10.158 3.416 -1.559 1.00 87.88 125 ARG A O 1
ATOM 997 N N . LEU A 1 126 ? -9.101 5.034 -0.411 1.00 91.06 126 LEU A N 1
ATOM 998 C CA . LEU A 1 126 ? -8.061 4.135 0.109 1.00 91.06 126 LEU A CA 1
ATOM 999 C C . LEU A 1 126 ? -8.556 3.277 1.268 1.00 91.06 126 LEU A C 1
ATOM 1001 O O . LEU A 1 126 ? -8.335 2.075 1.260 1.00 91.06 126 LEU A O 1
ATOM 1005 N N . TYR A 1 127 ? -9.251 3.878 2.224 1.00 93.50 127 TYR A N 1
ATOM 1006 C CA . TYR A 1 127 ? -9.785 3.207 3.404 1.00 93.50 127 TYR A CA 1
ATOM 1007 C C . TYR A 1 127 ? -11.273 3.540 3.526 1.00 93.50 127 TYR A C 1
ATOM 1009 O O . TYR A 1 127 ? -11.702 4.220 4.459 1.00 93.50 127 TYR A O 1
ATOM 1017 N N . SER A 1 128 ? -12.062 3.126 2.532 1.00 92.94 128 SER A N 1
ATOM 1018 C CA . SER A 1 128 ? -13.522 3.285 2.541 1.00 92.94 128 SER A CA 1
ATOM 1019 C C . SER A 1 128 ? -14.147 2.547 3.718 1.00 92.94 128 SER A C 1
ATOM 1021 O O . SER A 1 128 ? -13.660 1.498 4.106 1.00 92.94 128 SER A O 1
ATOM 1023 N N . GLU A 1 129 ? -15.241 3.057 4.270 1.00 91.25 129 GLU A N 1
ATOM 1024 C CA . GLU A 1 129 ? -15.960 2.375 5.357 1.00 91.25 129 GLU A CA 1
ATOM 1025 C C . GLU A 1 129 ? -16.419 0.969 4.939 1.00 91.25 129 GLU A C 1
ATOM 1027 O O . GLU A 1 129 ? -16.164 -0.003 5.643 1.00 91.25 129 GLU A O 1
ATOM 1032 N N . ASP A 1 130 ? -16.943 0.846 3.716 1.00 90.75 130 ASP A N 1
ATOM 1033 C CA . ASP A 1 130 ? -17.403 -0.420 3.133 1.00 90.75 130 ASP A CA 1
ATOM 1034 C C . ASP A 1 130 ? -16.294 -1.471 2.954 1.00 90.75 130 ASP A C 1
ATOM 1036 O O . ASP A 1 130 ? -16.592 -2.640 2.706 1.00 90.75 130 ASP A O 1
ATOM 1040 N N . SER A 1 131 ? -15.016 -1.075 3.037 1.00 91.81 131 SER A N 1
ATOM 1041 C CA . SER A 1 131 ? -13.905 -2.019 2.914 1.00 91.81 131 SER A CA 1
ATOM 1042 C C . SER A 1 131 ? -13.499 -2.651 4.236 1.00 91.81 131 SER A C 1
ATOM 1044 O O . SER A 1 131 ? -12.609 -3.488 4.199 1.00 91.81 131 SER A O 1
ATOM 1046 N N . PHE A 1 132 ? -14.128 -2.307 5.366 1.00 93.94 132 PHE A N 1
ATOM 1047 C CA . PHE A 1 132 ? -13.871 -2.920 6.670 1.00 93.94 132 PHE A CA 1
ATOM 1048 C C . PHE A 1 132 ? -15.042 -3.825 7.053 1.00 93.94 132 PHE A C 1
ATOM 1050 O O . PHE A 1 132 ? -16.178 -3.378 7.196 1.00 93.94 132 PHE A O 1
ATOM 1057 N N . VAL A 1 133 ? -14.766 -5.113 7.239 1.00 93.06 133 VAL A N 1
ATOM 1058 C CA . VAL A 1 133 ? -15.774 -6.130 7.544 1.00 93.06 133 VAL A CA 1
ATOM 1059 C C . VAL A 1 133 ? -15.315 -6.965 8.728 1.00 93.06 133 VAL A C 1
ATOM 1061 O O . VAL A 1 133 ? -14.206 -7.494 8.750 1.00 93.06 133 VAL A O 1
ATOM 1064 N N . LEU A 1 134 ? -16.196 -7.123 9.711 1.00 91.50 134 LEU A N 1
ATOM 1065 C CA . LEU A 1 134 ? -16.004 -8.080 10.792 1.00 91.50 134 LEU A CA 1
ATOM 1066 C C . LEU A 1 134 ? -16.570 -9.435 10.366 1.00 91.50 134 LEU A C 1
ATOM 1068 O O . LEU A 1 134 ? -17.781 -9.573 10.195 1.00 91.50 134 LEU A O 1
ATOM 1072 N N . ASP A 1 135 ? -15.703 -10.434 10.218 1.00 89.62 135 ASP A N 1
ATOM 1073 C CA . ASP A 1 135 ? -16.097 -11.803 9.881 1.00 89.62 135 ASP A CA 1
ATOM 1074 C C . ASP A 1 135 ? -15.492 -12.803 10.867 1.00 89.62 135 ASP A C 1
ATOM 1076 O O . ASP A 1 135 ? -14.281 -12.850 11.070 1.00 89.62 135 ASP A O 1
ATOM 1080 N N . ASN A 1 136 ? -16.343 -13.613 11.499 1.00 83.94 136 ASN A N 1
ATOM 1081 C CA . ASN A 1 136 ? -15.949 -14.681 12.427 1.00 83.94 136 ASN A CA 1
ATOM 1082 C C . ASN A 1 136 ? -14.958 -14.267 13.539 1.00 83.94 136 ASN A C 1
ATOM 1084 O O . ASN A 1 136 ? -14.149 -15.078 13.984 1.00 83.94 136 ASN A O 1
ATOM 1088 N N . GLY A 1 137 ? -15.038 -13.021 14.020 1.00 83.12 137 GLY A N 1
ATOM 1089 C CA . GLY A 1 137 ? -14.135 -12.491 15.051 1.00 83.12 137 GLY A CA 1
ATOM 1090 C C . GLY A 1 137 ? -12.810 -11.941 14.513 1.00 83.12 137 GLY A C 1
ATOM 1091 O O . GLY A 1 137 ? -11.969 -11.537 15.309 1.00 83.12 137 GLY A O 1
ATOM 1092 N N . ASN A 1 138 ? -12.646 -11.881 13.192 1.00 90.44 138 ASN A N 1
ATOM 1093 C CA . ASN A 1 138 ? -11.529 -11.236 12.517 1.00 90.44 138 ASN A CA 1
ATOM 1094 C C . ASN A 1 138 ? -11.987 -9.901 11.928 1.00 90.44 138 ASN A C 1
ATOM 1096 O O . ASN A 1 138 ? -13.128 -9.767 11.481 1.00 90.44 138 ASN A O 1
ATOM 1100 N N . LEU A 1 139 ? -11.081 -8.928 11.894 1.00 93.12 139 LEU A N 1
ATOM 1101 C CA . LEU A 1 139 ? -11.278 -7.692 11.152 1.00 93.12 139 LEU A CA 1
ATOM 1102 C C . LEU A 1 139 ? -10.610 -7.835 9.787 1.00 93.12 139 LEU A C 1
ATOM 1104 O O . LEU A 1 139 ? -9.384 -7.857 9.687 1.00 93.12 139 LEU A O 1
ATOM 1108 N N . LEU A 1 140 ? -11.425 -7.938 8.747 1.00 95.00 140 LEU A N 1
ATOM 1109 C CA . LEU A 1 140 ? -10.983 -7.953 7.363 1.00 95.00 140 LEU A CA 1
ATOM 1110 C C . LEU A 1 140 ? -11.055 -6.535 6.820 1.00 95.00 140 LEU A C 1
ATOM 1112 O O . LEU A 1 140 ? -12.072 -5.864 6.999 1.00 95.00 140 LEU A O 1
ATOM 1116 N N . PHE A 1 141 ? -10.003 -6.077 6.150 1.00 95.31 141 PHE A N 1
ATOM 1117 C CA . PHE A 1 141 ? -10.105 -4.836 5.403 1.00 95.31 141 PHE A CA 1
ATOM 1118 C C . PHE A 1 141 ? -9.220 -4.777 4.170 1.00 95.31 141 PHE A C 1
ATOM 1120 O O . PHE A 1 141 ? -8.142 -5.363 4.127 1.00 95.31 141 PHE A O 1
ATOM 1127 N N . SER A 1 142 ? -9.673 -4.013 3.182 1.00 93.94 142 SER A N 1
ATOM 1128 C CA . SER A 1 142 ? -8.959 -3.804 1.923 1.00 93.94 142 SER A CA 1
ATOM 1129 C C . SER A 1 142 ? -8.526 -2.355 1.780 1.00 93.94 142 SER A C 1
ATOM 1131 O O . SER A 1 142 ? -9.339 -1.436 1.958 1.00 93.94 142 SER A O 1
ATOM 1133 N N . ARG A 1 143 ? -7.263 -2.143 1.395 1.00 93.31 143 ARG A N 1
ATOM 1134 C CA . ARG A 1 143 ? -6.809 -0.850 0.884 1.00 93.31 143 ARG A CA 1
ATOM 1135 C C . ARG A 1 143 ? -7.201 -0.730 -0.587 1.00 93.31 143 ARG A C 1
ATOM 1137 O O . ARG A 1 143 ? -6.801 -1.545 -1.421 1.00 93.31 143 ARG A O 1
ATOM 1144 N N . GLY A 1 144 ? -7.909 0.345 -0.920 1.00 90.12 144 GLY A N 1
ATOM 1145 C CA . GLY A 1 144 ? -8.246 0.693 -2.296 1.00 90.12 144 GLY A CA 1
ATOM 1146 C C . GLY A 1 144 ? -7.019 0.855 -3.200 1.00 90.12 144 GLY A C 1
ATOM 1147 O O . GLY A 1 144 ? -5.904 1.138 -2.750 1.00 90.12 144 GLY A O 1
ATOM 1148 N N . SER A 1 145 ? -7.237 0.675 -4.503 1.00 89.75 145 SER A N 1
ATOM 1149 C CA . SER A 1 145 ? -6.164 0.711 -5.499 1.00 89.75 145 SER A CA 1
ATOM 1150 C C . SER A 1 145 ? -5.497 2.089 -5.577 1.00 89.75 145 SER A C 1
ATOM 1152 O O . SER A 1 145 ? -6.164 3.111 -5.762 1.00 89.75 145 SER A O 1
ATOM 1154 N N . ILE A 1 146 ? -4.168 2.106 -5.465 1.00 88.19 146 ILE A N 1
ATOM 1155 C CA . ILE A 1 146 ? -3.316 3.261 -5.746 1.00 88.19 146 ILE A CA 1
ATOM 1156 C C . ILE A 1 146 ? -2.740 3.066 -7.142 1.00 88.19 146 ILE A C 1
ATOM 1158 O O . ILE A 1 146 ? -1.878 2.211 -7.349 1.00 88.19 146 ILE A O 1
ATOM 1162 N N . GLY A 1 147 ? -3.196 3.877 -8.093 1.00 87.62 147 GLY A N 1
ATOM 1163 C CA . GLY A 1 147 ? -2.606 3.927 -9.422 1.00 87.62 147 GLY A CA 1
ATOM 1164 C C . GLY A 1 147 ? -1.407 4.875 -9.481 1.00 87.62 147 GLY A C 1
ATOM 1165 O O . GLY A 1 147 ? -1.411 5.948 -8.872 1.00 87.62 147 GLY A O 1
ATOM 1166 N N . LYS A 1 148 ? -0.385 4.495 -10.247 1.00 87.56 148 LYS A N 1
ATOM 1167 C CA . LYS A 1 148 ? 0.820 5.277 -10.533 1.00 87.56 148 LYS A CA 1
ATOM 1168 C C . LYS A 1 148 ? 1.082 5.334 -12.018 1.00 87.56 148 LYS A C 1
ATOM 1170 O O . LYS A 1 148 ? 1.272 4.294 -12.640 1.00 87.56 148 LYS A O 1
ATOM 1175 N N . GLU A 1 149 ? 1.137 6.535 -12.581 1.00 86.19 149 GLU A N 1
ATOM 1176 C CA . GLU A 1 149 ? 1.593 6.743 -13.953 1.00 86.19 149 GLU A CA 1
ATOM 1177 C C . GLU A 1 149 ? 3.035 7.260 -13.939 1.00 86.19 149 GLU A C 1
ATOM 1179 O O . GLU A 1 149 ? 3.318 8.344 -13.430 1.00 86.19 149 GLU A O 1
ATOM 1184 N N . ILE A 1 150 ? 3.953 6.496 -14.536 1.00 81.75 150 ILE A N 1
ATOM 1185 C CA . ILE A 1 150 ? 5.332 6.934 -14.754 1.00 81.75 1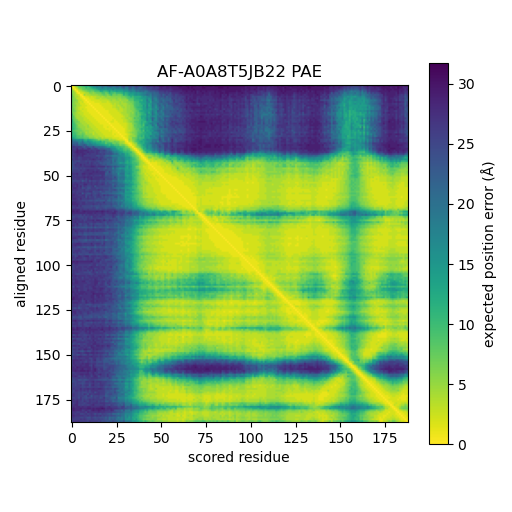50 ILE A CA 1
ATOM 1186 C C . ILE A 1 150 ? 5.635 7.082 -16.235 1.00 81.75 150 ILE A C 1
ATOM 1188 O O . ILE A 1 150 ? 5.239 6.274 -17.081 1.00 81.75 150 ILE A O 1
ATOM 1192 N N . ILE A 1 151 ? 6.398 8.123 -16.546 1.00 79.31 151 ILE A N 1
ATOM 1193 C CA . ILE A 1 151 ? 6.966 8.314 -17.871 1.00 79.31 151 ILE A CA 1
ATOM 1194 C C . ILE A 1 151 ? 8.293 7.581 -17.893 1.00 79.31 151 ILE A C 1
ATOM 1196 O O . ILE A 1 151 ? 9.204 7.906 -17.136 1.00 79.31 151 ILE A O 1
ATOM 1200 N N . LEU A 1 152 ? 8.416 6.616 -18.792 1.00 74.19 152 LEU A N 1
ATOM 1201 C CA . LEU A 1 152 ? 9.643 5.877 -18.975 1.00 74.19 152 LEU A CA 1
ATOM 1202 C C . LEU A 1 152 ? 10.463 6.523 -20.103 1.00 74.19 152 LEU A C 1
ATOM 1204 O O . LEU A 1 152 ? 10.130 6.369 -21.286 1.00 74.19 152 LEU A O 1
ATOM 1208 N N . PRO A 1 153 ? 11.530 7.275 -19.777 1.00 67.12 153 PRO A N 1
ATOM 1209 C CA . PRO A 1 153 ? 12.367 7.891 -20.789 1.00 67.12 153 PRO A CA 1
ATOM 1210 C C . PRO A 1 153 ? 13.183 6.823 -21.520 1.00 67.12 153 PRO A C 1
ATOM 1212 O O . PRO A 1 153 ? 13.597 5.810 -20.947 1.00 67.12 153 PRO A O 1
ATOM 1215 N N . SER A 1 154 ? 13.481 7.071 -22.796 1.00 65.38 154 SER A N 1
ATOM 1216 C CA . SER A 1 154 ? 14.476 6.259 -23.498 1.00 65.38 154 SER A CA 1
ATOM 1217 C C . SER A 1 154 ? 15.860 6.528 -22.895 1.00 65.38 154 SER A C 1
ATOM 1219 O O . SER A 1 154 ? 16.202 7.682 -22.625 1.00 65.38 154 SER A O 1
ATOM 1221 N N . GLY A 1 155 ? 16.693 5.495 -22.747 1.00 59.88 155 GLY A N 1
ATOM 1222 C CA . GLY A 1 155 ? 18.059 5.642 -22.221 1.00 59.88 155 GLY A CA 1
ATOM 1223 C C . GLY A 1 155 ? 18.999 6.492 -23.096 1.00 59.88 155 GLY A C 1
ATOM 1224 O O . GLY A 1 155 ? 20.127 6.768 -22.697 1.00 59.88 155 GLY A O 1
ATOM 1225 N N . SER A 1 156 ? 18.565 6.924 -24.289 1.00 58.41 156 SER A N 1
ATOM 1226 C CA . SER A 1 156 ? 19.354 7.728 -25.226 1.00 58.41 156 SER A CA 1
ATOM 1227 C C . SER A 1 156 ? 18.575 8.958 -25.704 1.00 58.41 156 SER A C 1
ATOM 1229 O O . SER A 1 156 ? 17.856 8.903 -26.696 1.00 58.41 156 SER A O 1
ATOM 1231 N N . LEU A 1 157 ? 18.802 10.110 -25.061 1.00 54.53 157 LEU A N 1
ATOM 1232 C CA . LEU A 1 157 ? 18.214 11.419 -25.416 1.00 54.53 157 LEU A CA 1
ATOM 1233 C C . LEU A 1 157 ? 18.501 11.888 -26.864 1.00 54.53 157 LEU A C 1
ATOM 1235 O O . LEU A 1 157 ? 17.969 12.903 -27.301 1.00 54.53 157 LEU A O 1
ATOM 1239 N N . LYS A 1 158 ? 19.375 11.193 -27.610 1.00 53.69 158 LYS A N 1
ATOM 1240 C CA . LYS A 1 158 ? 19.805 11.568 -28.971 1.00 53.69 158 LYS A CA 1
ATOM 1241 C C . LYS A 1 158 ? 18.977 10.936 -30.097 1.00 53.69 158 LYS A C 1
ATOM 1243 O O . LYS A 1 158 ? 19.195 11.285 -31.256 1.00 53.69 158 LYS A O 1
ATOM 1248 N N . LYS A 1 159 ? 18.060 10.011 -29.804 1.00 53.06 159 LYS A N 1
ATOM 1249 C CA . LYS A 1 159 ? 17.127 9.440 -30.790 1.00 53.06 159 LYS A CA 1
ATOM 1250 C C . LYS A 1 159 ? 15.698 9.797 -30.399 1.00 53.06 159 LYS A C 1
ATOM 1252 O O . LYS A 1 159 ? 15.424 9.985 -29.223 1.00 53.06 159 LYS A O 1
ATOM 1257 N N . ILE A 1 160 ? 14.824 9.897 -31.403 1.00 49.16 160 ILE A N 1
ATOM 1258 C CA . ILE A 1 160 ? 13.378 10.131 -31.268 1.00 49.16 160 ILE A CA 1
ATOM 1259 C C . ILE A 1 160 ? 12.850 9.323 -30.076 1.00 49.16 160 ILE A C 1
ATOM 1261 O O . ILE A 1 160 ? 12.790 8.095 -30.137 1.00 49.16 160 ILE A O 1
ATOM 1265 N N . SER A 1 161 ? 12.531 10.014 -28.983 1.00 53.69 161 SER A N 1
ATOM 1266 C CA . SER A 1 161 ? 12.016 9.403 -27.766 1.00 53.69 161 SER A CA 1
ATOM 1267 C C . SER A 1 161 ? 10.499 9.465 -27.811 1.00 53.69 161 SER A C 1
ATOM 1269 O O . SER A 1 161 ? 9.921 10.548 -27.708 1.00 53.69 161 SER A O 1
ATOM 1271 N N . PHE A 1 162 ? 9.851 8.317 -27.961 1.00 59.38 162 PHE A N 1
ATOM 1272 C CA . PHE A 1 162 ? 8.432 8.201 -27.655 1.00 59.38 162 PHE A CA 1
ATOM 1273 C C . PHE A 1 162 ? 8.333 7.907 -26.155 1.00 59.38 162 PHE A C 1
ATOM 1275 O O . PHE A 1 162 ? 8.765 6.827 -25.749 1.00 59.38 162 PHE A O 1
ATOM 1282 N N . PRO A 1 163 ? 7.868 8.851 -25.313 1.00 64.69 163 PRO A N 1
ATOM 1283 C CA . PRO A 1 163 ? 7.688 8.573 -23.895 1.00 64.69 163 PRO A CA 1
ATOM 1284 C C . PRO A 1 163 ? 6.650 7.461 -23.756 1.00 64.69 163 PRO A C 1
ATOM 1286 O O . PRO A 1 163 ? 5.490 7.635 -24.131 1.00 64.69 163 PRO A O 1
ATOM 1289 N N . VAL A 1 164 ? 7.077 6.308 -23.249 1.00 70.31 164 VAL A N 1
ATOM 1290 C CA . VAL A 1 164 ? 6.155 5.232 -22.894 1.00 70.31 164 VAL A CA 1
ATOM 1291 C C . VAL A 1 164 ? 5.629 5.555 -21.509 1.00 70.31 164 VAL A C 1
ATOM 1293 O O . VAL A 1 164 ? 6.412 5.728 -20.577 1.00 70.31 164 VAL A O 1
ATOM 1296 N N . ARG A 1 165 ? 4.311 5.679 -21.383 1.00 75.06 165 ARG A N 1
ATOM 1297 C CA . ARG A 1 165 ? 3.665 5.803 -20.081 1.00 75.06 165 ARG A CA 1
ATOM 1298 C C . ARG A 1 165 ? 3.330 4.409 -19.584 1.00 75.06 165 ARG A C 1
ATOM 1300 O O . ARG A 1 165 ? 2.743 3.626 -20.328 1.00 75.06 165 ARG A O 1
ATOM 1307 N N . ALA A 1 166 ? 3.748 4.103 -18.367 1.00 77.56 166 ALA A N 1
ATOM 1308 C CA . ALA A 1 166 ? 3.383 2.872 -17.693 1.00 77.56 166 ALA A CA 1
ATOM 1309 C C . ALA A 1 166 ? 2.506 3.214 -16.495 1.00 77.56 166 ALA A C 1
ATOM 1311 O O . ALA A 1 166 ? 2.845 4.093 -15.705 1.00 77.56 166 ALA A O 1
ATOM 1312 N N . SER A 1 167 ? 1.384 2.514 -16.399 1.00 82.88 167 SER A N 1
ATOM 1313 C CA . SER A 1 167 ? 0.448 2.588 -15.290 1.00 82.88 167 SER A CA 1
ATOM 1314 C C . SER A 1 167 ? 0.608 1.347 -14.419 1.00 82.88 167 SER A C 1
ATOM 1316 O O . SER A 1 167 ? 0.524 0.227 -14.925 1.00 82.88 167 SER A O 1
ATOM 1318 N N . PHE A 1 168 ? 0.827 1.550 -13.128 1.00 84.75 168 PHE A N 1
ATOM 1319 C CA . PHE A 1 168 ? 0.860 0.505 -12.111 1.00 84.75 168 PHE A CA 1
ATOM 1320 C C . PHE A 1 168 ? -0.317 0.707 -11.174 1.00 84.75 168 PHE A C 1
ATOM 1322 O O . PHE A 1 168 ? -0.661 1.845 -10.884 1.00 84.75 168 PHE A O 1
ATOM 1329 N N . GLU A 1 169 ? -0.928 -0.372 -10.709 1.00 87.38 169 GLU A N 1
ATOM 1330 C CA . GLU A 1 169 ? -2.017 -0.322 -9.739 1.00 87.38 169 GLU A CA 1
ATOM 1331 C C . GLU A 1 169 ? -1.681 -1.248 -8.582 1.00 87.38 169 GLU A C 1
ATOM 1333 O O . GLU A 1 169 ? -1.247 -2.382 -8.792 1.00 87.38 169 GLU A O 1
ATOM 1338 N N . TYR A 1 170 ? -1.857 -0.736 -7.371 1.00 87.94 170 TYR A N 1
ATOM 1339 C CA . TYR A 1 170 ? -1.462 -1.414 -6.150 1.00 87.94 170 TYR A CA 1
ATOM 1340 C C . TYR A 1 170 ? -2.622 -1.451 -5.169 1.00 87.94 170 TYR A C 1
ATOM 1342 O O . TYR A 1 170 ? -3.101 -0.401 -4.747 1.00 87.94 170 TYR A O 1
ATOM 1350 N N . SER A 1 171 ? -3.016 -2.633 -4.722 1.00 91.25 171 SER A N 1
ATOM 1351 C CA . SER A 1 171 ? -4.027 -2.860 -3.683 1.00 91.25 171 SER A CA 1
ATOM 1352 C C . SER A 1 171 ? -3.523 -3.932 -2.728 1.00 91.25 171 SER A C 1
ATOM 1354 O O . SER A 1 171 ? -2.667 -4.729 -3.107 1.00 91.25 171 SER A O 1
ATOM 1356 N N . SER A 1 172 ? -4.041 -3.954 -1.505 1.00 93.12 172 SER A N 1
ATOM 1357 C CA . SER A 1 172 ? -3.717 -5.007 -0.546 1.00 93.12 172 SER A CA 1
ATOM 1358 C C . SER A 1 172 ? -4.929 -5.307 0.316 1.00 93.12 172 SER A C 1
ATOM 1360 O O . SER A 1 172 ? -5.630 -4.389 0.745 1.00 93.12 172 SER A O 1
ATOM 1362 N N . ASP A 1 173 ? -5.118 -6.590 0.589 1.00 94.69 173 ASP A N 1
ATOM 1363 C CA . ASP A 1 173 ? -6.169 -7.105 1.453 1.00 94.69 173 ASP A CA 1
ATOM 1364 C C . ASP A 1 173 ? -5.538 -7.620 2.747 1.00 94.69 173 ASP A C 1
ATOM 1366 O O . ASP A 1 173 ? -4.465 -8.231 2.738 1.00 94.69 173 ASP A O 1
ATOM 1370 N N . TYR A 1 174 ? -6.186 -7.338 3.871 1.00 95.06 174 TYR A N 1
ATOM 1371 C CA . TYR A 1 174 ? -5.671 -7.618 5.201 1.00 95.06 174 TYR A CA 1
ATOM 1372 C C . TYR A 1 174 ? -6.694 -8.371 6.041 1.00 95.06 174 TYR A C 1
ATOM 1374 O O . TYR A 1 174 ? -7.892 -8.087 6.011 1.00 95.06 174 TYR A O 1
ATOM 1382 N N . SER A 1 175 ? -6.187 -9.289 6.856 1.00 95.00 175 SER A N 1
ATOM 1383 C CA . SER A 1 175 ? -6.922 -9.944 7.930 1.00 95.00 175 SER A CA 1
ATOM 1384 C C . SER A 1 175 ? -6.209 -9.684 9.248 1.00 95.00 175 SER A C 1
ATOM 1386 O O . SER A 1 175 ? -5.025 -9.989 9.403 1.00 95.00 175 SER A O 1
ATOM 1388 N N . VAL A 1 176 ? -6.927 -9.098 10.201 1.00 93.94 176 VAL A N 1
ATOM 1389 C CA . VAL A 1 176 ? -6.450 -8.863 11.560 1.00 93.94 176 VAL A CA 1
ATOM 1390 C C . VAL A 1 176 ? -7.178 -9.797 12.506 1.00 93.94 176 VAL A C 1
ATOM 1392 O O . VAL A 1 176 ? -8.408 -9.817 12.571 1.00 93.94 176 VAL A O 1
ATOM 1395 N N . THR A 1 177 ? -6.398 -10.530 13.289 1.00 92.75 177 THR A N 1
ATOM 1396 C CA . THR A 1 177 ? -6.896 -11.370 14.379 1.00 92.75 177 THR A CA 1
ATOM 1397 C C . THR A 1 177 ? -6.263 -10.930 15.696 1.00 92.75 177 THR A C 1
ATOM 1399 O O . THR A 1 177 ? -5.187 -10.325 15.706 1.00 92.75 177 THR A O 1
ATOM 1402 N N . SER A 1 178 ? -6.934 -11.204 16.813 1.00 88.69 178 SER A N 1
ATOM 1403 C CA . SER A 1 178 ? -6.442 -10.87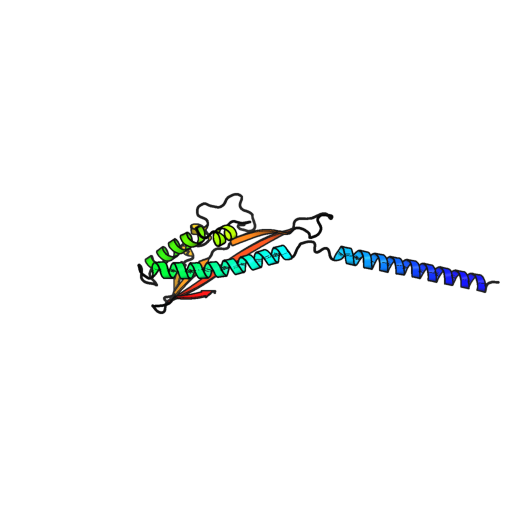5 18.152 1.00 88.69 178 SER A CA 1
ATOM 1404 C C . SER A 1 178 ? -6.493 -12.104 19.054 1.00 88.69 178 SER A C 1
ATOM 1406 O O . SER A 1 178 ? -7.490 -12.826 19.067 1.00 88.69 178 SER A O 1
ATOM 1408 N N . ASP A 1 179 ? -5.429 -12.328 19.827 1.00 86.12 179 ASP A N 1
ATOM 1409 C CA . ASP A 1 179 ? -5.420 -13.302 20.931 1.00 86.12 179 ASP A CA 1
ATOM 1410 C C . ASP A 1 179 ? -5.828 -12.669 22.282 1.00 86.12 179 ASP A C 1
ATOM 1412 O O . ASP A 1 179 ? -5.785 -13.331 23.321 1.00 86.12 179 ASP A O 1
ATOM 1416 N N . GLY A 1 180 ? -6.228 -11.391 22.269 1.00 77.00 180 GLY A N 1
ATOM 1417 C CA . GLY A 1 180 ? -6.565 -10.586 23.445 1.00 77.00 180 GLY A CA 1
ATOM 1418 C C . GLY A 1 180 ? -5.388 -9.830 24.073 1.00 77.00 180 GLY A C 1
ATOM 1419 O O . GLY A 1 180 ? -5.614 -9.027 24.973 1.00 77.00 180 GLY A O 1
ATOM 1420 N N . ILE A 1 181 ? -4.149 -10.074 23.630 1.00 78.69 181 ILE A N 1
ATOM 1421 C CA . ILE A 1 181 ? -2.938 -9.361 24.082 1.00 78.69 181 ILE A CA 1
ATOM 1422 C C . ILE A 1 181 ? -2.153 -8.805 22.885 1.00 78.69 181 ILE A C 1
ATOM 1424 O O . ILE A 1 181 ? -1.562 -7.732 22.964 1.00 78.69 181 ILE A O 1
ATOM 1428 N N . ASN A 1 182 ? -2.133 -9.541 21.780 1.00 86.12 182 ASN A N 1
ATOM 1429 C CA . ASN A 1 182 ? -1.408 -9.244 20.562 1.00 86.12 182 ASN A CA 1
ATOM 1430 C C . ASN A 1 182 ? -2.354 -9.272 19.365 1.00 86.12 182 ASN A C 1
ATOM 1432 O O . ASN A 1 182 ? -3.333 -10.023 19.313 1.00 86.12 182 ASN A O 1
ATOM 1436 N N . TYR A 1 183 ? -1.978 -8.489 18.361 1.00 90.31 183 TYR A N 1
ATOM 1437 C CA . TYR A 1 183 ? -2.594 -8.501 17.048 1.00 90.31 183 TYR A CA 1
ATOM 1438 C C . TYR A 1 183 ? -1.732 -9.289 16.069 1.00 90.31 183 TYR A C 1
ATOM 1440 O O . TYR A 1 183 ? -0.508 -9.137 16.044 1.00 90.31 183 TYR A O 1
ATOM 1448 N N . PHE A 1 184 ? -2.375 -10.087 15.223 1.00 91.19 184 PHE A N 1
ATOM 1449 C CA . PHE A 1 184 ? -1.742 -10.760 14.096 1.00 91.19 184 PHE A CA 1
ATOM 1450 C C . PHE A 1 184 ? -2.330 -10.208 12.806 1.00 91.19 184 PHE A C 1
ATOM 1452 O O . PHE A 1 184 ? -3.548 -10.191 12.639 1.00 91.19 184 PHE A O 1
ATOM 1459 N N . LEU A 1 185 ? -1.450 -9.761 11.912 1.00 92.69 185 LEU A N 1
ATOM 1460 C CA . LEU A 1 185 ? -1.797 -9.234 10.598 1.00 92.69 185 LEU A CA 1
ATOM 1461 C C . LEU A 1 185 ? -1.372 -10.240 9.529 1.00 92.69 185 LEU A C 1
ATOM 1463 O O . LEU A 1 185 ? -0.187 -10.566 9.423 1.00 92.69 185 LEU A O 1
ATOM 1467 N N . GLU A 1 186 ? -2.326 -10.686 8.726 1.00 91.56 186 GLU A N 1
ATOM 1468 C CA . GLU A 1 186 ? -2.108 -11.512 7.542 1.00 91.56 186 GLU A CA 1
ATOM 1469 C C . GLU A 1 186 ? -2.479 -10.709 6.289 1.00 91.56 186 GLU A C 1
ATOM 1471 O O . GLU A 1 186 ? -3.459 -9.966 6.290 1.00 91.56 186 GLU A O 1
ATOM 1476 N N . VAL A 1 187 ? -1.664 -10.826 5.238 1.00 89.75 187 VAL A N 1
ATOM 1477 C CA . VAL A 1 187 ? -1.964 -10.269 3.909 1.00 89.75 187 VAL A CA 1
ATOM 1478 C C . VAL A 1 187 ? -2.595 -11.382 3.081 1.00 89.75 187 VAL A C 1
ATOM 1480 O O . VAL A 1 187 ? -2.026 -12.476 3.042 1.00 89.75 187 VAL A O 1
ATOM 1483 N N . LEU A 1 188 ? -3.749 -11.108 2.471 1.00 87.38 188 LEU A N 1
ATOM 1484 C CA . LEU A 1 188 ? -4.553 -12.083 1.725 1.00 87.38 188 LEU A CA 1
ATOM 1485 C C . LEU A 1 188 ? -4.200 -12.135 0.231 1.00 87.38 188 LEU A C 1
ATOM 1487 O O . LEU A 1 188 ? -3.769 -11.098 -0.323 1.00 87.38 188 LEU A O 1
#

Mean predicted aligned error: 11.93 Å

pLDDT: mean 83.06, std 12.46, range [47.88, 95.75]

Radius of gyration: 30.34 Å; Cα contacts (8 Å, |Δi|>4): 220; chains: 1; bounding box: 65×37×98 Å

Foldseek 3Di:
DPVVVVVVVVVVVVVVVVVVVVVVVVCVVVVVVVVPFPLFDCVVVVVLVVLVVVLVVVLVVLLQVLLVVLLVPDDQLDPVSQVSSLVSSLVCQCPPPSNVCNLQAQWDDPNHGDPDDDPCCSDPAQFDPVQWDRDPRKTKGKGGKTKHWDFTWGPDPPDDRDTDIDIDIDMWIWIWHDPSPDIDIDID

Secondary structure (DSSP, 8-state):
--HHHHHHHHHHHHHHHHHHHHHHHHHHHHHHHHH---SS-HHHHHHHHHHHHHHHHHHHHHHHHHHHHHTTTS-TTSHHHHHHHHHHHHHHHHH-HHHHHHHHTTEEETTEE-SS--TTHIIIIIS-GGGEEEETTEEEEEEEEEEEEEEE--S-TTS----EEEEEEEEEEEEEEE-SS-EEEEE-

Nearest PDB structures (foldseek):
  2vqz-assembly1_E  TM=3.846E-01  e=2.184E+00  Influenza A virus
  9f37-assembly1_C  TM=1.918E-01  e=4.303E-01  Influenza A virus
  5m3h-assembly1_C  TM=1.815E-01  e=2.867E-01  Influenza A virus
  8bdr-assembly1_C  TM=2.081E-01  e=6.845E-01  Influenza B virus (B/Memphis/13/2003)
  4oro-assembly3_C  TM=2.821E-01  e=3.474E+00  Influenza B virus